Protein AF-P75223-F1 (afdb_monomer_lite)

Structure (mmCIF, N/CA/C/O backbone):
data_AF-P75223-F1
#
_entry.id   AF-P75223-F1
#
loop_
_atom_site.group_PDB
_atom_site.id
_atom_site.type_symbol
_atom_site.label_atom_id
_atom_site.label_alt_id
_atom_site.label_comp_id
_atom_site.label_asym_id
_atom_site.label_entity_id
_atom_site.label_seq_id
_atom_site.pdbx_PDB_ins_code
_atom_site.Cartn_x
_atom_site.Cartn_y
_atom_site.Cartn_z
_atom_site.occupancy
_atom_site.B_iso_or_equiv
_atom_site.auth_seq_id
_atom_site.auth_comp_id
_atom_site.auth_asym_id
_atom_site.auth_atom_id
_atom_site.pdbx_PDB_model_num
ATOM 1 N N . MET A 1 1 ? 6.898 -4.037 4.459 1.00 50.94 1 MET A N 1
ATOM 2 C CA . MET A 1 1 ? 6.585 -2.702 5.028 1.00 50.94 1 MET A CA 1
ATOM 3 C C . MET A 1 1 ? 7.672 -2.304 6.014 1.00 50.94 1 MET A C 1
ATOM 5 O O . MET A 1 1 ? 8.317 -3.197 6.552 1.00 50.94 1 MET A O 1
ATOM 9 N N . ALA A 1 2 ? 7.902 -1.003 6.227 1.00 51.66 2 ALA A N 1
ATOM 10 C CA . ALA A 1 2 ? 8.914 -0.516 7.167 1.00 51.66 2 ALA A CA 1
ATOM 11 C C . ALA A 1 2 ? 8.595 -1.001 8.593 1.00 51.66 2 ALA A C 1
ATOM 13 O O . ALA A 1 2 ? 7.586 -0.619 9.181 1.00 51.66 2 ALA A O 1
ATOM 14 N N . THR A 1 3 ? 9.431 -1.891 9.127 1.00 52.47 3 THR A N 1
ATOM 15 C CA . THR A 1 3 ? 9.186 -2.595 10.396 1.00 52.47 3 THR A CA 1
ATOM 16 C C . THR A 1 3 ? 9.520 -1.778 11.641 1.00 52.47 3 THR A C 1
ATOM 18 O O . THR A 1 3 ? 9.077 -2.147 12.722 1.00 52.47 3 THR A O 1
ATOM 21 N N . ASN A 1 4 ? 10.229 -0.655 11.507 1.00 65.81 4 ASN A N 1
ATOM 22 C CA . ASN A 1 4 ? 10.643 0.180 12.638 1.00 65.81 4 ASN A CA 1
ATOM 23 C C . ASN A 1 4 ? 10.104 1.605 12.500 1.00 65.81 4 ASN A C 1
ATOM 25 O O . ASN A 1 4 ? 10.883 2.551 12.389 1.00 65.81 4 ASN A O 1
ATOM 29 N N . LEU A 1 5 ? 8.778 1.747 12.480 1.00 82.44 5 LEU A N 1
ATOM 30 C CA . LEU A 1 5 ? 8.166 3.064 12.634 1.00 82.44 5 LEU A CA 1
ATOM 31 C C . LEU A 1 5 ? 8.314 3.517 14.088 1.00 82.44 5 LEU A C 1
ATOM 33 O O . LEU A 1 5 ? 8.041 2.739 15.006 1.00 82.44 5 LEU A O 1
ATOM 37 N N . LYS A 1 6 ? 8.757 4.759 14.296 1.00 90.44 6 LYS A N 1
ATOM 38 C CA . LYS A 1 6 ? 8.781 5.374 15.636 1.00 90.44 6 LYS A CA 1
ATOM 39 C C . LYS A 1 6 ? 7.406 5.890 16.035 1.00 90.44 6 LYS A C 1
ATOM 41 O O . LYS A 1 6 ? 7.054 5.850 17.213 1.00 90.44 6 LYS A O 1
ATOM 46 N N . SER A 1 7 ? 6.635 6.353 15.053 1.00 94.56 7 SER A N 1
ATOM 47 C CA . SER A 1 7 ? 5.243 6.731 15.256 1.00 94.56 7 SER A CA 1
ATOM 48 C C . SER A 1 7 ? 4.408 5.532 15.702 1.00 94.56 7 SER A C 1
ATOM 50 O O . SER A 1 7 ? 4.728 4.375 15.423 1.00 94.56 7 SER A O 1
ATOM 52 N N . THR A 1 8 ? 3.298 5.804 16.381 1.00 95.06 8 THR A N 1
ATOM 53 C CA . THR A 1 8 ? 2.388 4.766 16.876 1.00 95.06 8 THR A CA 1
ATOM 54 C C . THR A 1 8 ? 0.943 5.093 16.522 1.00 95.06 8 THR A C 1
ATOM 56 O O . THR A 1 8 ? 0.567 6.258 16.387 1.00 95.06 8 THR A O 1
ATOM 59 N N . ALA A 1 9 ? 0.132 4.049 16.358 1.00 94.88 9 ALA A N 1
ATOM 60 C CA . ALA A 1 9 ? -1.309 4.158 16.180 1.00 94.88 9 ALA A CA 1
ATOM 61 C C . ALA A 1 9 ? -2.015 3.263 17.198 1.00 94.88 9 ALA A C 1
ATOM 63 O O . ALA A 1 9 ? -1.617 2.113 17.409 1.00 94.88 9 ALA A O 1
ATOM 64 N N . LYS A 1 10 ? -3.072 3.788 17.814 1.00 94.50 10 LYS A N 1
ATOM 65 C CA . LYS A 1 10 ? -3.918 3.072 18.764 1.00 94.50 10 LYS A CA 1
ATOM 66 C C . LYS A 1 10 ? -5.347 3.060 18.247 1.00 94.50 10 LYS A C 1
ATOM 68 O O . LYS A 1 10 ? -5.919 4.113 17.986 1.00 94.50 10 LYS A O 1
ATOM 73 N N . LEU A 1 11 ? -5.929 1.871 18.135 1.00 95.25 11 LEU A N 1
ATOM 74 C CA . LEU A 1 11 ? -7.345 1.729 17.823 1.00 95.25 11 LEU A CA 1
ATOM 75 C C . LEU A 1 11 ? -8.167 2.224 19.022 1.00 95.25 11 LEU A C 1
ATOM 77 O O . LEU A 1 11 ? -8.038 1.686 20.125 1.00 95.25 11 LEU A O 1
ATOM 81 N N . VAL A 1 12 ? -8.976 3.264 18.819 1.00 95.50 12 VAL A N 1
ATOM 82 C CA . VAL A 1 12 ? -9.811 3.866 19.879 1.00 95.50 12 VAL A CA 1
ATOM 83 C C . VAL A 1 12 ? -11.248 3.354 19.860 1.00 95.50 12 VAL A C 1
ATOM 85 O O . VAL A 1 12 ? -11.922 3.374 20.887 1.00 95.50 12 VAL A O 1
ATOM 88 N N . LYS A 1 13 ? -11.708 2.851 18.712 1.00 92.56 13 LYS A N 1
ATOM 89 C CA . LYS A 1 13 ? -13.014 2.209 18.528 1.00 92.56 13 LYS A CA 1
ATOM 90 C C . LYS A 1 13 ? -12.906 1.087 17.490 1.00 92.56 13 LYS A C 1
ATOM 92 O O . LYS A 1 13 ? -12.093 1.221 16.579 1.00 92.56 13 LYS A O 1
ATOM 97 N N . PRO A 1 14 ? -13.707 0.010 17.587 1.00 93.81 14 PRO A N 1
ATOM 98 C CA . PRO A 1 14 ? -13.739 -1.032 16.564 1.00 93.81 14 PRO A CA 1
ATOM 99 C C . PRO A 1 14 ? -14.115 -0.456 15.198 1.00 93.81 14 PRO A C 1
ATOM 101 O O . PRO A 1 14 ? -15.036 0.362 15.111 1.00 93.81 14 PRO A O 1
ATOM 104 N N . ILE A 1 15 ? -13.422 -0.897 14.149 1.00 94.44 15 ILE A N 1
ATOM 105 C CA . ILE A 1 15 ? -13.715 -0.499 12.771 1.00 94.44 15 ILE A CA 1
ATOM 106 C C . ILE A 1 15 ? -15.078 -1.078 12.379 1.00 94.44 15 ILE A C 1
ATOM 108 O O . ILE A 1 15 ? -15.313 -2.276 12.539 1.00 94.44 15 ILE A O 1
ATOM 112 N N . GLN A 1 16 ? -15.982 -0.225 11.896 1.00 93.44 16 GLN A N 1
ATOM 113 C CA . GLN A 1 16 ? -17.304 -0.640 11.425 1.00 93.44 16 GLN A CA 1
ATOM 114 C C . GLN A 1 16 ? -17.229 -0.965 9.928 1.00 93.44 16 GLN A C 1
ATOM 116 O O . GLN A 1 16 ? -17.348 -0.091 9.076 1.00 93.44 16 GLN A O 1
ATOM 121 N N . TYR A 1 17 ? -16.964 -2.229 9.602 1.00 93.50 17 TYR A N 1
ATOM 122 C CA . TYR A 1 17 ? -16.840 -2.700 8.214 1.00 93.50 17 TYR A CA 1
ATOM 123 C C . TYR A 1 17 ? -18.185 -2.831 7.479 1.00 93.50 17 TYR A C 1
ATOM 125 O O . TYR A 1 17 ? -18.231 -2.971 6.258 1.00 93.50 17 TYR A O 1
ATOM 133 N N . ASP A 1 18 ? -19.295 -2.817 8.214 1.00 92.75 18 ASP A N 1
ATOM 134 C CA . ASP A 1 18 ? -20.651 -2.862 7.673 1.00 92.75 18 ASP A CA 1
ATOM 135 C C . ASP A 1 18 ? -21.156 -1.498 7.182 1.00 92.75 18 ASP A C 1
ATOM 137 O O . ASP A 1 18 ? -22.135 -1.456 6.428 1.00 92.75 18 ASP A O 1
ATOM 141 N N . GLU A 1 19 ? -20.477 -0.408 7.554 1.00 89.44 19 GLU A N 1
ATOM 142 C CA . GLU A 1 19 ? -20.752 0.934 7.045 1.00 89.44 19 GLU A CA 1
ATOM 143 C C . GLU A 1 19 ? -20.583 0.986 5.519 1.00 89.44 19 GLU A C 1
ATOM 145 O O . GLU A 1 19 ? -19.620 0.472 4.940 1.00 89.44 19 GLU A O 1
ATOM 150 N N . VAL A 1 20 ? -21.544 1.630 4.856 1.00 93.25 20 VAL A N 1
ATOM 151 C CA . VAL A 1 20 ? -21.470 1.908 3.422 1.00 93.25 20 VAL A CA 1
ATOM 152 C C . VAL A 1 20 ? -20.715 3.214 3.229 1.00 93.25 20 VAL A C 1
ATOM 154 O O . VAL A 1 20 ? -21.115 4.257 3.741 1.00 93.25 20 VAL A O 1
ATOM 157 N N . ILE A 1 21 ? -19.622 3.151 2.481 1.00 93.44 21 ILE A N 1
ATOM 158 C CA . ILE A 1 21 ? -18.811 4.311 2.141 1.00 93.44 21 ILE A CA 1
ATOM 159 C C . ILE A 1 21 ? -19.390 4.973 0.896 1.00 93.44 21 ILE A C 1
ATOM 161 O O . ILE A 1 21 ? -19.405 4.393 -0.192 1.00 93.44 21 ILE A O 1
ATOM 165 N N . GLU A 1 22 ? -19.835 6.212 1.065 1.00 91.88 22 GLU A N 1
ATOM 166 C CA . GLU A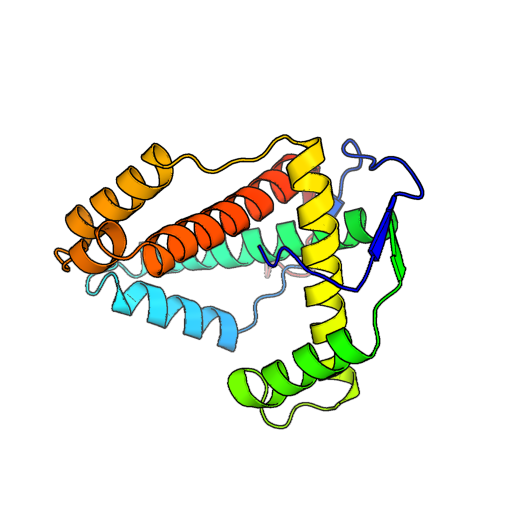 1 22 ? -20.327 7.053 -0.019 1.00 91.88 22 GLU A CA 1
ATOM 167 C C . GLU A 1 22 ? -19.161 7.622 -0.834 1.00 91.88 22 GLU A C 1
ATOM 169 O O . GLU A 1 22 ? -18.307 8.358 -0.335 1.00 91.88 22 GLU A O 1
ATOM 174 N N . VAL A 1 23 ? -19.124 7.274 -2.116 1.00 90.75 23 VAL A N 1
ATOM 175 C CA . VAL A 1 23 ? -18.165 7.785 -3.094 1.00 90.75 23 VAL A CA 1
ATOM 176 C C . VAL A 1 23 ? -18.859 8.876 -3.893 1.00 90.75 23 VAL A C 1
ATOM 178 O O . VAL A 1 23 ? -19.549 8.617 -4.880 1.00 90.75 23 VAL A O 1
ATOM 181 N N . GLU A 1 24 ? -18.688 10.114 -3.440 1.00 87.50 24 GLU A N 1
ATOM 182 C CA . GLU A 1 24 ? -19.329 11.287 -4.048 1.00 87.50 24 GLU A CA 1
ATOM 183 C C . GLU A 1 24 ? -18.588 11.797 -5.290 1.00 87.50 24 GLU A C 1
ATOM 185 O O . GLU A 1 24 ? -19.166 12.472 -6.143 1.00 87.50 24 GLU A O 1
ATOM 190 N N . ARG A 1 25 ? -17.276 11.536 -5.378 1.00 84.69 25 ARG A N 1
ATOM 191 C CA . ARG A 1 25 ? -16.403 12.055 -6.438 1.00 84.69 25 ARG A CA 1
ATOM 192 C C . ARG A 1 25 ? -15.286 11.079 -6.759 1.00 84.69 25 ARG A C 1
ATOM 194 O O . ARG A 1 25 ? -14.736 10.448 -5.861 1.00 84.69 25 ARG A O 1
ATOM 201 N N . ILE A 1 26 ? -14.912 11.039 -8.034 1.00 87.06 26 ILE A N 1
ATOM 202 C CA . ILE A 1 26 ? -13.710 10.354 -8.508 1.00 87.06 26 ILE A CA 1
ATOM 203 C C . ILE A 1 26 ? -12.668 11.409 -8.871 1.00 87.06 26 ILE A C 1
ATOM 205 O O . ILE A 1 26 ? -12.900 12.267 -9.722 1.00 87.06 26 ILE A O 1
ATOM 209 N N . PHE A 1 27 ? -11.516 11.351 -8.213 1.00 84.81 27 PHE A N 1
ATOM 210 C CA . PHE A 1 27 ? -10.356 12.175 -8.515 1.00 84.81 27 PHE A CA 1
ATOM 211 C C . PHE A 1 27 ? -9.433 11.436 -9.478 1.00 84.81 27 PHE A C 1
ATOM 213 O O . PHE A 1 27 ? -9.055 10.292 -9.242 1.00 84.81 27 PHE A O 1
ATOM 220 N N . ALA A 1 28 ? -9.057 12.096 -10.566 1.00 83.94 28 ALA A N 1
ATOM 221 C CA . ALA A 1 28 ? -8.186 11.526 -11.580 1.00 83.94 28 ALA A CA 1
ATOM 222 C C . ALA A 1 28 ? -7.161 12.594 -11.986 1.00 83.94 28 ALA A C 1
ATOM 224 O O . ALA A 1 28 ? -7.460 13.465 -12.800 1.00 83.94 28 ALA A O 1
ATOM 225 N N . ASP A 1 29 ? -5.978 12.577 -11.366 1.00 80.50 29 ASP A N 1
ATOM 226 C CA . ASP A 1 29 ? -4.899 13.509 -11.711 1.00 80.50 29 ASP A CA 1
ATOM 227 C C . ASP A 1 29 ? -4.308 13.135 -13.087 1.00 80.50 29 ASP A C 1
ATOM 229 O O . ASP A 1 29 ? -3.791 12.024 -13.244 1.00 80.50 29 ASP A O 1
ATOM 233 N N . PRO A 1 30 ? -4.345 14.033 -14.092 1.00 81.94 30 PRO A N 1
ATOM 234 C CA . PRO A 1 30 ? -3.762 13.767 -15.403 1.00 81.94 30 PRO A CA 1
ATOM 235 C C . PRO A 1 30 ? -2.283 13.361 -15.355 1.00 81.94 30 PRO A C 1
ATOM 237 O O . PRO A 1 30 ? -1.870 12.496 -16.129 1.00 81.94 30 PRO A O 1
ATOM 240 N N . ALA A 1 31 ? -1.488 13.944 -14.450 1.00 81.56 31 ALA A N 1
ATOM 241 C CA . ALA A 1 31 ? -0.067 13.620 -14.327 1.00 81.56 31 ALA A CA 1
ATOM 242 C C . ALA A 1 31 ? 0.134 12.185 -13.819 1.00 81.56 31 ALA A C 1
ATOM 244 O O . ALA A 1 31 ? 0.955 11.436 -14.353 1.00 81.56 31 ALA A O 1
ATOM 245 N N . PHE A 1 32 ? -0.673 11.779 -12.838 1.00 80.50 32 PHE A N 1
ATOM 246 C CA . PHE A 1 32 ? -0.698 10.418 -12.311 1.00 80.50 32 PHE A CA 1
ATOM 247 C C . PHE A 1 32 ? -1.124 9.391 -13.373 1.00 80.50 32 PHE A C 1
ATOM 249 O O . PHE A 1 32 ? -0.475 8.354 -13.538 1.00 80.50 32 PHE A O 1
ATOM 256 N N . ILE A 1 33 ? -2.174 9.692 -14.145 1.00 85.88 33 ILE A N 1
ATOM 257 C CA . ILE A 1 33 ? -2.655 8.822 -15.231 1.00 85.88 33 ILE A CA 1
ATOM 258 C C . ILE A 1 33 ? -1.575 8.648 -16.301 1.00 85.88 33 ILE A C 1
ATOM 260 O O . ILE A 1 33 ? -1.300 7.521 -16.714 1.00 85.88 33 ILE A O 1
ATOM 264 N N . GLU A 1 34 ? -0.931 9.736 -16.731 1.00 86.00 34 GLU A N 1
ATOM 265 C CA . GLU A 1 34 ? 0.122 9.670 -17.749 1.00 86.00 34 GLU A CA 1
ATOM 266 C C . GLU A 1 34 ? 1.354 8.904 -17.242 1.00 86.00 34 GLU A C 1
ATOM 268 O O . GLU A 1 34 ? 1.919 8.090 -17.975 1.00 86.00 34 GLU A O 1
ATOM 273 N N . GLN A 1 35 ? 1.728 9.059 -15.967 1.00 83.44 35 GLN A N 1
ATOM 274 C CA . GLN A 1 35 ? 2.808 8.271 -15.367 1.00 83.44 35 GLN A CA 1
ATOM 275 C C . GLN A 1 35 ? 2.497 6.764 -15.392 1.00 83.44 35 GLN A C 1
ATOM 277 O O . GLN A 1 35 ? 3.371 5.941 -15.691 1.00 83.44 35 GLN A O 1
ATOM 282 N N . HIS A 1 36 ? 1.257 6.375 -15.089 1.00 85.12 36 HIS A N 1
ATOM 283 C CA . HIS A 1 36 ? 0.836 4.978 -15.177 1.00 85.12 36 HIS A CA 1
ATOM 284 C C . HIS A 1 36 ? 0.766 4.473 -16.612 1.00 85.12 36 HIS A C 1
ATOM 286 O O . HIS A 1 36 ? 1.228 3.364 -16.884 1.00 85.12 36 HIS A O 1
ATOM 292 N N . ARG A 1 37 ? 0.288 5.302 -17.539 1.00 86.44 37 ARG A N 1
ATOM 293 C CA . ARG A 1 37 ? 0.276 4.994 -18.967 1.00 86.44 37 ARG A CA 1
ATOM 294 C C . ARG A 1 37 ? 1.679 4.686 -19.484 1.00 86.44 37 ARG A C 1
ATOM 296 O O . ARG A 1 37 ? 1.886 3.640 -20.095 1.00 86.44 37 ARG A O 1
ATOM 303 N N . GLN A 1 38 ? 2.655 5.536 -19.174 1.00 86.94 38 GLN A N 1
ATOM 304 C CA . GLN A 1 38 ? 4.052 5.323 -19.561 1.00 86.94 38 GLN A CA 1
ATOM 305 C C . GLN A 1 38 ? 4.630 4.040 -18.960 1.00 86.94 38 GLN A C 1
ATOM 307 O O . GLN A 1 38 ? 5.332 3.301 -19.647 1.00 86.94 38 GLN A O 1
ATOM 312 N N . ARG A 1 39 ? 4.296 3.731 -17.701 1.00 82.56 39 ARG A N 1
ATOM 313 C CA . ARG A 1 39 ? 4.728 2.492 -17.040 1.00 82.56 39 ARG A CA 1
ATOM 314 C C . ARG A 1 39 ? 4.164 1.244 -17.720 1.00 82.56 39 ARG A C 1
ATOM 316 O O . ARG A 1 39 ? 4.903 0.286 -17.928 1.00 82.56 39 ARG A O 1
ATOM 323 N N . ILE A 1 40 ? 2.880 1.252 -18.075 1.00 83.44 40 ILE A N 1
ATOM 324 C CA . ILE A 1 40 ? 2.238 0.131 -18.774 1.00 83.44 4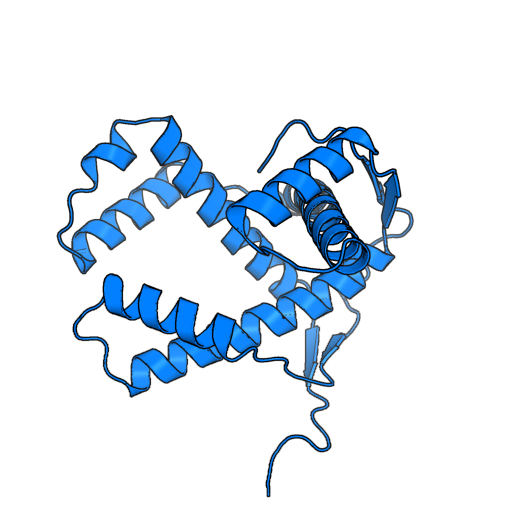0 ILE A CA 1
ATOM 325 C C . ILE A 1 40 ? 2.878 -0.055 -20.152 1.00 83.44 40 ILE A C 1
ATOM 327 O O . ILE A 1 40 ? 3.267 -1.170 -20.487 1.00 83.44 40 ILE A O 1
ATOM 331 N N . LEU A 1 41 ? 3.066 1.026 -20.915 1.00 84.62 41 LEU A N 1
ATOM 332 C CA . LEU A 1 41 ? 3.688 0.975 -22.244 1.00 84.62 41 LEU A CA 1
ATOM 333 C C . LEU A 1 41 ? 5.161 0.538 -22.205 1.00 84.62 41 LEU A C 1
ATOM 335 O O . LEU A 1 41 ? 5.621 -0.144 -23.120 1.00 84.62 41 LEU A O 1
ATOM 339 N N . ALA A 1 42 ? 5.902 0.886 -21.148 1.00 81.12 42 ALA A N 1
ATOM 340 C CA . ALA A 1 42 ? 7.281 0.433 -20.966 1.00 81.12 42 ALA A CA 1
ATOM 341 C C . ALA A 1 42 ? 7.370 -1.093 -20.791 1.00 81.12 42 ALA A C 1
ATOM 343 O O . ALA A 1 42 ? 8.285 -1.722 -21.327 1.00 81.12 42 ALA A O 1
ATOM 344 N N . SER A 1 43 ? 6.407 -1.683 -20.079 1.00 76.50 43 SER A N 1
ATOM 345 C CA . SER A 1 43 ? 6.330 -3.131 -19.849 1.00 76.50 43 SER A CA 1
ATOM 346 C C . SER A 1 43 ? 5.656 -3.887 -21.001 1.00 76.50 43 SER A C 1
ATOM 348 O O . SER A 1 43 ? 6.005 -5.034 -21.270 1.00 76.50 43 SER A O 1
ATOM 350 N N . PHE A 1 44 ? 4.714 -3.248 -21.700 1.00 78.31 44 PHE A N 1
ATOM 351 C CA . PHE A 1 44 ? 3.888 -3.838 -22.755 1.00 78.31 44 PHE A CA 1
ATOM 352 C C . PHE A 1 44 ? 3.849 -2.921 -23.983 1.00 78.31 44 PHE A C 1
ATOM 354 O O . PHE A 1 44 ? 2.894 -2.172 -24.191 1.00 78.31 44 PHE A O 1
ATOM 361 N N . LYS A 1 45 ? 4.889 -3.003 -24.821 1.00 72.62 45 LYS A N 1
ATOM 362 C CA . LYS A 1 45 ? 5.054 -2.133 -26.002 1.00 72.62 45 LYS A CA 1
ATOM 363 C C . LYS A 1 45 ? 3.881 -2.192 -26.990 1.00 72.62 45 LYS A C 1
ATOM 365 O O . LYS A 1 45 ? 3.592 -1.190 -27.631 1.00 72.62 45 LYS A O 1
ATOM 370 N N . ASP A 1 46 ? 3.196 -3.334 -27.061 1.00 76.31 46 ASP A N 1
ATOM 371 C CA . ASP A 1 46 ? 2.086 -3.590 -27.990 1.00 76.31 46 ASP A CA 1
ATOM 372 C C . ASP A 1 46 ? 0.706 -3.579 -27.301 1.00 76.31 46 ASP A C 1
ATOM 374 O O . ASP A 1 46 ? -0.256 -4.176 -27.797 1.00 76.31 46 ASP A O 1
ATOM 378 N N . ALA A 1 47 ? 0.586 -2.945 -26.127 1.00 74.62 47 ALA A N 1
ATOM 379 C CA . ALA A 1 47 ? -0.701 -2.820 -25.450 1.00 74.62 47 ALA A CA 1
ATOM 380 C C . ALA A 1 47 ? -1.715 -2.096 -26.355 1.00 74.62 47 ALA A C 1
ATOM 382 O O . ALA A 1 47 ? -1.485 -0.979 -26.813 1.00 74.62 47 ALA A O 1
ATOM 383 N N . LYS A 1 48 ? -2.866 -2.730 -26.606 1.00 82.25 48 LYS A N 1
ATOM 384 C CA . LYS A 1 48 ? -3.970 -2.092 -27.336 1.00 82.25 48 LYS A CA 1
ATOM 385 C C . LYS A 1 48 ? -4.498 -0.907 -26.529 1.00 82.25 48 LYS A C 1
ATOM 387 O O . LYS A 1 48 ? -4.729 -1.049 -25.331 1.00 82.25 48 LYS A O 1
ATOM 392 N N . GLU A 1 49 ? -4.803 0.200 -27.201 1.00 82.50 49 GLU A N 1
ATOM 393 C CA . GLU A 1 49 ? -5.319 1.419 -26.557 1.00 82.50 49 GLU A CA 1
ATOM 394 C C . GLU A 1 49 ? -6.560 1.156 -25.684 1.00 82.50 49 GLU A C 1
ATOM 396 O O . GLU A 1 49 ? -6.678 1.688 -24.586 1.00 82.50 49 GLU A O 1
ATOM 401 N N . SER A 1 50 ? -7.463 0.267 -26.114 1.00 83.69 50 SER A N 1
ATOM 402 C CA . SER A 1 50 ? -8.644 -0.103 -25.321 1.00 83.69 50 SER A CA 1
ATOM 403 C C . SER A 1 50 ? -8.303 -0.864 -24.036 1.00 83.69 50 SER A C 1
ATOM 405 O O . SER A 1 50 ? -8.956 -0.657 -23.015 1.00 83.69 50 SER A O 1
ATOM 407 N N . ALA A 1 51 ? -7.279 -1.721 -24.065 1.00 82.19 51 ALA A N 1
ATOM 408 C CA . ALA A 1 51 ? -6.802 -2.424 -22.878 1.00 82.19 51 ALA A CA 1
ATOM 409 C C . ALA A 1 51 ? -6.110 -1.450 -21.919 1.00 82.19 51 ALA A C 1
ATOM 411 O O . ALA A 1 51 ? -6.352 -1.503 -20.719 1.00 82.19 51 ALA A O 1
ATOM 412 N N . LEU A 1 52 ? -5.319 -0.518 -22.458 1.00 85.00 52 LEU A N 1
ATOM 413 C CA . LEU A 1 52 ? -4.681 0.544 -21.688 1.00 85.00 52 LEU A CA 1
ATOM 414 C C . LEU A 1 52 ? -5.720 1.439 -20.998 1.00 85.00 52 LEU A C 1
ATOM 416 O O . LEU A 1 52 ? -5.616 1.674 -19.799 1.00 85.00 52 LEU A O 1
ATOM 420 N N . TYR A 1 53 ? -6.743 1.895 -21.723 1.00 85.25 53 TYR A N 1
ATOM 421 C CA . TYR A 1 53 ? -7.820 2.709 -21.156 1.00 85.25 53 TYR A CA 1
ATOM 422 C C . TYR A 1 53 ? -8.567 1.977 -20.034 1.00 85.25 53 TYR A C 1
ATOM 424 O O . TYR A 1 53 ? -8.813 2.550 -18.971 1.00 85.25 53 TYR A O 1
ATOM 432 N N . HIS A 1 54 ? -8.897 0.700 -20.249 1.00 85.50 54 HIS A N 1
ATOM 433 C CA . HIS A 1 54 ? -9.521 -0.138 -19.230 1.00 85.50 54 HIS A CA 1
ATOM 434 C C . HIS A 1 54 ? -8.630 -0.255 -17.984 1.00 85.50 54 HIS A C 1
ATOM 436 O O . HIS A 1 54 ? -9.095 0.014 -16.880 1.00 85.50 54 HIS A O 1
ATOM 442 N N . GLU A 1 55 ? -7.343 -0.569 -18.152 1.00 86.25 55 GLU A N 1
ATOM 443 C CA . GLU A 1 55 ? -6.383 -0.689 -17.048 1.00 86.25 55 GLU A CA 1
ATOM 444 C C . GLU A 1 55 ? -6.256 0.622 -16.254 1.00 86.25 55 GLU A C 1
ATOM 446 O O . GLU A 1 55 ? -6.341 0.625 -15.027 1.00 86.25 55 GLU A O 1
ATOM 451 N N . LEU A 1 56 ? -6.125 1.757 -16.949 1.00 88.75 56 LEU A N 1
ATOM 452 C CA . LEU A 1 56 ? -6.055 3.081 -16.326 1.00 88.75 56 LEU A CA 1
ATOM 453 C C . LEU A 1 56 ? -7.339 3.414 -15.558 1.00 88.75 56 LEU A C 1
ATOM 455 O O . LEU A 1 56 ? -7.268 3.939 -14.449 1.00 88.75 56 LEU A O 1
ATOM 459 N N . THR A 1 57 ? -8.503 3.061 -16.107 1.00 87.81 57 THR A N 1
ATOM 460 C CA . THR A 1 57 ? -9.797 3.246 -15.434 1.00 87.81 57 THR A CA 1
ATOM 461 C C . THR A 1 57 ? -9.859 2.438 -14.138 1.00 87.81 57 THR A C 1
ATOM 463 O O . THR A 1 57 ? -10.234 2.978 -13.098 1.00 87.81 57 THR A O 1
ATOM 466 N N . HIS A 1 58 ? -9.429 1.171 -14.162 1.00 89.25 58 HIS A N 1
ATOM 467 C CA . HIS A 1 58 ? -9.354 0.337 -12.956 1.00 89.25 58 HIS A CA 1
ATOM 468 C C . HIS A 1 58 ? -8.401 0.906 -11.913 1.00 89.25 58 HIS A C 1
ATOM 470 O O . HIS A 1 58 ? -8.725 0.895 -10.728 1.00 89.25 58 HIS A O 1
ATOM 476 N N . ILE A 1 59 ? -7.250 1.435 -12.334 1.00 89.06 59 ILE A N 1
ATOM 477 C CA . ILE A 1 59 ? -6.294 2.073 -11.424 1.00 89.06 59 ILE A CA 1
ATOM 478 C C . ILE A 1 59 ? -6.924 3.293 -10.745 1.00 89.06 59 ILE A C 1
ATOM 480 O O . ILE A 1 59 ? -6.855 3.397 -9.522 1.00 89.06 59 ILE A O 1
ATOM 484 N N . VAL A 1 60 ? -7.579 4.173 -11.508 1.00 90.00 60 VAL A N 1
ATOM 485 C CA . VAL A 1 60 ? -8.238 5.373 -10.969 1.00 90.00 60 VAL A CA 1
ATOM 486 C C . VAL A 1 60 ? -9.355 4.996 -9.995 1.00 90.00 60 VAL A C 1
ATOM 488 O O . VAL A 1 60 ? -9.410 5.533 -8.890 1.00 90.00 60 VAL A O 1
ATOM 491 N N . ILE A 1 61 ? -10.225 4.049 -10.358 1.00 91.31 61 ILE A N 1
ATOM 492 C CA . ILE A 1 61 ? -11.307 3.597 -9.472 1.00 91.31 61 ILE A CA 1
ATOM 493 C C . ILE A 1 61 ? -10.723 2.994 -8.189 1.00 91.31 61 ILE A C 1
ATOM 495 O O . ILE A 1 61 ? -11.129 3.384 -7.096 1.00 91.31 61 ILE A O 1
ATOM 499 N N . LYS A 1 62 ? -9.742 2.090 -8.307 1.00 92.38 62 LYS A N 1
ATOM 500 C CA . LYS A 1 62 ? -9.083 1.438 -7.166 1.00 92.38 62 LYS A CA 1
ATOM 501 C C . LYS A 1 62 ? -8.469 2.458 -6.208 1.00 92.38 62 LYS A C 1
ATOM 503 O O . LYS A 1 62 ? -8.667 2.342 -5.003 1.00 92.38 62 LYS A O 1
ATOM 508 N N . ASP A 1 63 ? -7.759 3.454 -6.728 1.00 91.12 63 ASP A N 1
ATOM 509 C CA . ASP A 1 63 ? -7.119 4.491 -5.915 1.00 91.12 63 ASP A CA 1
ATOM 510 C C . ASP A 1 63 ? -8.139 5.340 -5.136 1.00 91.12 63 ASP A C 1
ATOM 512 O O . ASP A 1 63 ? -7.964 5.601 -3.942 1.00 91.12 63 ASP A O 1
ATOM 516 N N . ASN A 1 64 ? -9.261 5.690 -5.772 1.00 92.44 64 ASN A N 1
ATOM 517 C CA . ASN A 1 64 ? -10.341 6.437 -5.125 1.00 92.44 64 ASN A CA 1
ATOM 518 C C . ASN A 1 64 ? -11.060 5.612 -4.055 1.00 92.44 64 ASN A C 1
ATOM 520 O O . ASN A 1 64 ? -11.228 6.086 -2.933 1.00 92.44 64 ASN A O 1
ATOM 524 N N . LEU A 1 65 ? -11.437 4.367 -4.369 1.00 94.62 65 LEU A N 1
ATOM 525 C CA . LEU A 1 65 ? -12.072 3.461 -3.407 1.00 94.62 65 LEU A CA 1
ATOM 526 C C . LEU A 1 65 ? -11.180 3.228 -2.190 1.00 94.62 65 LEU A C 1
ATOM 528 O O . LEU A 1 65 ? -11.635 3.334 -1.050 1.00 94.62 65 LEU A O 1
ATOM 532 N N . PHE A 1 66 ? -9.895 2.968 -2.434 1.00 95.00 66 PHE A N 1
ATOM 533 C CA . PHE A 1 66 ? -8.916 2.812 -1.373 1.00 95.00 66 PHE A CA 1
ATOM 534 C C . PHE A 1 66 ? -8.806 4.079 -0.527 1.00 95.00 66 PHE A C 1
ATOM 536 O O . PHE A 1 66 ? -8.841 3.996 0.695 1.00 95.00 66 PHE A O 1
ATOM 543 N N . SER A 1 67 ? -8.719 5.253 -1.154 1.00 93.19 67 SER A N 1
ATOM 544 C CA . SER A 1 67 ? -8.627 6.529 -0.440 1.00 93.19 67 SER A CA 1
ATOM 545 C C . SER A 1 67 ? -9.850 6.786 0.444 1.00 93.19 67 SER A C 1
ATOM 547 O O . SER A 1 67 ? -9.695 7.181 1.600 1.00 93.19 67 SER A O 1
ATOM 549 N N . CYS A 1 68 ? -11.060 6.516 -0.053 1.00 94.31 68 CYS A N 1
ATOM 550 C CA . CYS A 1 68 ? -12.295 6.631 0.724 1.00 94.31 68 CYS A CA 1
ATOM 551 C C . CYS A 1 68 ? -12.313 5.662 1.919 1.00 94.31 68 CYS A C 1
ATOM 553 O O . CYS A 1 68 ? -12.539 6.099 3.049 1.00 94.31 68 CYS A O 1
ATOM 555 N N . ALA A 1 69 ? -11.999 4.380 1.699 1.00 95.25 69 ALA A N 1
ATOM 556 C CA . ALA A 1 69 ? -11.897 3.384 2.770 1.00 95.25 69 ALA A CA 1
ATOM 557 C C . ALA A 1 69 ? -10.833 3.746 3.804 1.00 95.25 69 ALA A C 1
ATOM 559 O O . ALA A 1 69 ? -11.079 3.707 5.007 1.00 95.25 69 ALA A O 1
ATOM 560 N N . MET A 1 70 ? -9.661 4.171 3.346 1.00 95.00 70 MET A N 1
ATOM 561 C CA . MET A 1 70 ? -8.565 4.546 4.220 1.00 95.00 70 MET A CA 1
ATOM 562 C C . MET A 1 70 ? -8.920 5.763 5.077 1.00 95.00 70 MET A C 1
ATOM 564 O O . MET A 1 70 ? -8.635 5.767 6.272 1.00 95.00 70 MET A O 1
ATOM 568 N N . ASN A 1 71 ? -9.581 6.773 4.507 1.00 93.62 71 ASN A N 1
ATOM 569 C CA . ASN A 1 71 ? -10.050 7.935 5.262 1.00 93.62 71 ASN A CA 1
ATOM 570 C C . ASN A 1 71 ? -11.063 7.538 6.344 1.00 93.62 71 ASN A C 1
ATOM 572 O O . ASN A 1 71 ? -10.969 8.038 7.467 1.00 93.62 71 ASN A O 1
ATOM 576 N N . ALA A 1 72 ? -11.981 6.616 6.034 1.00 93.31 72 ALA A N 1
ATOM 577 C CA . ALA A 1 72 ? -12.913 6.076 7.018 1.00 93.31 72 ALA A CA 1
ATOM 578 C C . ALA A 1 72 ? -12.160 5.350 8.145 1.00 93.31 72 ALA A C 1
ATOM 580 O O . ALA A 1 72 ? -12.335 5.687 9.315 1.00 93.31 72 ALA A O 1
ATOM 581 N N . ILE A 1 73 ? -11.253 4.428 7.799 1.00 95.31 73 ILE A N 1
ATOM 582 C CA . ILE A 1 73 ? -10.471 3.636 8.760 1.00 95.31 73 ILE A CA 1
ATOM 583 C C . ILE A 1 73 ? -9.614 4.520 9.665 1.00 95.31 73 ILE A C 1
ATOM 585 O O . ILE A 1 73 ? -9.599 4.315 10.875 1.00 95.31 73 ILE A O 1
ATOM 589 N N . VAL A 1 74 ? -8.907 5.509 9.113 1.00 94.62 74 VAL A N 1
ATOM 590 C CA . VAL A 1 74 ? -8.038 6.415 9.885 1.00 94.62 74 VAL A CA 1
ATOM 591 C C . VAL A 1 74 ? -8.818 7.112 11.006 1.00 94.62 74 VAL A C 1
ATOM 593 O O . VAL A 1 74 ? -8.260 7.328 12.078 1.00 94.62 74 VAL A O 1
ATOM 596 N N . GLY A 1 75 ? -10.117 7.375 10.822 1.00 93.69 75 GLY A N 1
ATOM 597 C CA . GLY A 1 75 ? -10.998 7.937 11.855 1.00 93.69 75 GLY A CA 1
ATOM 598 C C . GLY A 1 75 ? -11.254 7.032 13.073 1.00 93.69 75 GLY A C 1
ATOM 599 O O . GLY A 1 75 ? -11.864 7.478 14.046 1.00 93.69 75 GLY A O 1
ATOM 600 N N . TYR A 1 76 ? -10.811 5.773 13.046 1.00 95.81 76 TYR A N 1
ATOM 601 C CA . TYR A 1 76 ? -10.888 4.819 14.162 1.00 95.81 76 TYR A CA 1
ATOM 602 C C . TYR A 1 76 ? -9.598 4.740 14.989 1.00 95.81 76 TYR A C 1
ATOM 604 O O . TYR A 1 76 ? -9.562 4.044 16.009 1.00 95.81 76 TYR A O 1
ATOM 612 N N . PHE A 1 77 ? -8.557 5.473 14.590 1.00 96.62 77 PHE A N 1
ATOM 613 C CA . PHE A 1 77 ? -7.251 5.455 15.234 1.00 96.62 77 PHE A CA 1
ATOM 614 C C . PHE A 1 77 ? -6.892 6.814 15.832 1.00 96.62 77 PHE A C 1
ATOM 616 O O . PHE A 1 77 ? -7.142 7.870 15.256 1.00 96.62 77 PHE A O 1
ATOM 623 N N . GLU A 1 78 ? -6.225 6.764 16.977 1.00 97.00 78 GLU A N 1
ATOM 624 C CA . GLU A 1 78 ? -5.449 7.870 17.520 1.00 97.00 78 GLU A CA 1
ATOM 625 C C . GLU A 1 78 ? -3.979 7.665 17.141 1.00 97.00 78 GLU A C 1
ATOM 627 O O . GLU A 1 78 ? -3.440 6.562 17.279 1.00 97.00 78 GLU A O 1
ATOM 632 N N . PHE A 1 79 ? -3.333 8.720 16.647 1.00 96.56 79 PHE A N 1
ATOM 633 C CA . PHE A 1 79 ? -1.957 8.669 16.163 1.00 96.56 79 PHE A CA 1
ATOM 634 C C . PHE A 1 79 ? -1.051 9.530 17.028 1.00 96.56 79 PHE A C 1
ATOM 636 O O . PHE A 1 79 ? -1.364 10.686 17.298 1.00 96.56 79 PHE A O 1
ATOM 643 N N . ASN A 1 80 ? 0.111 8.987 17.371 1.00 96.06 80 ASN A N 1
ATOM 644 C CA . ASN A 1 80 ? 1.227 9.758 17.894 1.00 96.06 80 ASN A CA 1
ATOM 645 C C . ASN A 1 80 ? 2.355 9.707 16.860 1.00 96.06 80 ASN A C 1
ATOM 647 O O . ASN A 1 80 ? 2.993 8.664 16.691 1.00 96.06 80 ASN A O 1
ATOM 651 N N . ILE A 1 81 ? 2.527 10.805 16.123 1.00 95.44 81 ILE A N 1
ATOM 652 C CA . ILE A 1 81 ? 3.488 10.912 15.023 1.00 95.44 81 ILE A CA 1
ATOM 653 C C . ILE A 1 81 ? 4.816 11.437 15.568 1.00 95.44 81 ILE A C 1
ATOM 655 O O . ILE A 1 81 ? 4.864 12.512 16.158 1.00 95.44 81 ILE A O 1
ATOM 659 N N . ASP A 1 82 ? 5.891 10.680 15.360 1.00 95.81 82 ASP A N 1
ATOM 660 C CA . ASP A 1 82 ? 7.245 11.086 15.736 1.00 95.81 82 ASP A CA 1
ATOM 661 C C . ASP A 1 82 ? 7.745 12.195 14.798 1.00 95.81 82 ASP A C 1
ATOM 663 O O . ASP A 1 82 ? 7.785 12.031 13.577 1.00 95.81 82 ASP A O 1
ATOM 667 N N . GLU A 1 83 ? 8.147 13.334 15.364 1.00 94.31 83 GLU A N 1
ATOM 668 C CA . GLU A 1 83 ? 8.562 14.509 14.587 1.00 94.31 83 GLU A CA 1
ATOM 669 C C . GLU A 1 83 ? 9.821 14.253 13.746 1.00 94.31 83 GLU A C 1
ATOM 671 O O . GLU A 1 83 ? 9.949 14.774 12.635 1.00 94.31 83 GLU A O 1
ATOM 676 N N . ALA A 1 84 ? 10.758 13.438 14.245 1.00 94.31 84 ALA A N 1
ATOM 677 C CA . ALA A 1 84 ? 11.980 13.119 13.514 1.00 94.31 84 ALA A CA 1
ATOM 678 C C . ALA A 1 84 ? 11.683 12.204 12.317 1.00 94.31 84 ALA A C 1
ATOM 680 O O . ALA A 1 84 ? 12.237 12.397 11.235 1.00 94.31 84 ALA A O 1
ATOM 681 N N . GLU A 1 85 ? 10.790 11.231 12.489 1.00 93.38 85 GLU A N 1
ATOM 682 C CA . GLU A 1 85 ? 10.277 10.400 11.402 1.00 93.38 85 GLU A CA 1
ATOM 683 C C . GLU A 1 85 ? 9.527 11.233 10.359 1.00 93.38 85 GLU A C 1
ATOM 685 O O . GLU A 1 85 ? 9.829 11.123 9.169 1.00 93.38 85 GLU A O 1
ATOM 690 N N . LEU A 1 86 ? 8.624 12.117 10.794 1.00 94.44 86 LEU A N 1
ATOM 691 C CA . LEU A 1 86 ? 7.904 13.032 9.909 1.00 94.44 86 LEU A CA 1
ATOM 692 C C . LEU A 1 86 ? 8.871 13.872 9.070 1.00 94.44 86 LEU A C 1
ATOM 694 O O . LEU A 1 86 ? 8.751 13.913 7.844 1.00 94.44 86 LEU A O 1
ATOM 698 N N . LYS A 1 87 ? 9.880 14.469 9.710 1.00 94.00 87 LYS A N 1
ATOM 699 C CA . LYS A 1 87 ? 10.907 15.259 9.027 1.00 94.00 87 LYS A CA 1
ATOM 700 C C . LYS A 1 87 ? 11.681 14.437 7.992 1.00 94.00 87 LYS A C 1
ATOM 702 O O . LYS A 1 87 ? 11.853 14.899 6.867 1.00 94.00 87 LYS A O 1
ATOM 707 N N . ASN A 1 88 ? 12.091 13.213 8.330 1.00 93.19 88 ASN A N 1
ATOM 708 C CA . ASN A 1 88 ? 12.811 12.335 7.401 1.00 93.19 88 ASN A CA 1
ATOM 709 C C . ASN A 1 88 ? 11.971 11.998 6.157 1.00 93.19 88 ASN A C 1
ATOM 711 O O . ASN A 1 88 ? 12.486 12.005 5.037 1.00 93.19 88 ASN A O 1
ATOM 715 N N . VAL A 1 89 ? 10.674 11.725 6.340 1.00 93.19 89 VAL A N 1
ATOM 716 C CA . VAL A 1 89 ? 9.754 11.465 5.222 1.00 93.19 89 VAL A CA 1
ATOM 717 C C . VAL A 1 89 ? 9.572 12.724 4.373 1.00 93.19 89 VAL A C 1
ATOM 719 O O . VAL A 1 89 ? 9.653 12.644 3.148 1.00 93.19 89 VAL A O 1
ATOM 722 N N . MET A 1 90 ? 9.388 13.894 4.994 1.00 93.50 90 MET A N 1
ATOM 723 C CA . MET A 1 90 ? 9.270 15.171 4.280 1.00 93.50 90 MET A CA 1
ATOM 724 C C . MET A 1 90 ? 10.517 15.488 3.444 1.00 93.50 90 MET A C 1
ATOM 726 O O . MET A 1 90 ? 10.390 15.893 2.289 1.00 93.50 90 MET A O 1
ATOM 730 N N . GLU A 1 91 ? 11.717 15.290 3.993 1.00 91.69 91 GLU A N 1
ATOM 731 C CA . GLU A 1 91 ? 12.977 15.497 3.269 1.00 91.69 91 GLU A CA 1
ATOM 732 C C . GLU A 1 91 ? 13.107 14.551 2.067 1.00 91.69 91 GLU A C 1
ATOM 734 O O . GLU A 1 91 ? 13.493 14.987 0.981 1.00 91.69 91 GLU A O 1
ATOM 739 N N . GLY A 1 92 ? 12.724 13.278 2.226 1.00 89.75 92 GLY A N 1
ATOM 740 C CA . GLY A 1 92 ? 12.668 12.318 1.121 1.00 89.75 92 GLY A CA 1
ATOM 741 C C . GLY A 1 92 ? 11.686 12.737 0.025 1.00 89.75 92 GLY A C 1
ATOM 742 O O . GLY A 1 92 ? 12.040 12.749 -1.151 1.00 89.75 92 GLY A O 1
ATOM 743 N N . LEU A 1 93 ? 10.480 13.168 0.402 1.00 90.12 93 LEU A N 1
ATOM 744 C CA . LEU A 1 93 ? 9.466 13.639 -0.545 1.00 90.12 93 LEU A CA 1
ATOM 745 C C . LEU A 1 93 ? 9.925 14.868 -1.336 1.00 90.12 93 LEU A C 1
ATOM 747 O O . LEU A 1 93 ? 9.777 14.885 -2.557 1.00 90.12 93 LEU A O 1
ATOM 751 N N . LYS A 1 94 ? 10.504 15.876 -0.668 1.00 91.00 94 LYS A N 1
ATOM 752 C CA . LYS A 1 94 ? 11.007 17.092 -1.336 1.00 91.00 94 LYS A CA 1
ATOM 753 C C . LYS A 1 94 ? 12.132 16.787 -2.319 1.00 91.00 94 LYS A C 1
ATOM 755 O O . LYS A 1 94 ? 12.233 17.450 -3.348 1.00 91.00 94 LYS A O 1
ATOM 760 N N . ARG A 1 95 ? 12.982 15.811 -1.995 1.00 87.88 95 ARG A N 1
ATOM 761 C CA . ARG A 1 95 ? 14.115 15.421 -2.838 1.00 87.88 95 ARG A CA 1
ATOM 762 C C . ARG A 1 95 ? 13.666 14.606 -4.053 1.00 87.88 95 ARG A C 1
ATOM 764 O O . ARG A 1 95 ? 14.071 14.916 -5.173 1.00 87.88 95 ARG A O 1
ATOM 771 N N . ASP A 1 96 ? 12.820 13.603 -3.826 1.00 82.94 96 ASP A N 1
ATOM 772 C CA . ASP A 1 96 ? 12.631 12.508 -4.781 1.00 82.94 96 ASP A CA 1
ATOM 773 C C . ASP A 1 96 ? 11.278 12.552 -5.520 1.00 82.94 96 ASP A C 1
ATOM 775 O O . ASP A 1 96 ? 11.152 11.933 -6.574 1.00 82.94 96 ASP A O 1
ATOM 779 N N . VAL A 1 97 ? 10.260 13.257 -4.998 1.00 78.75 97 VAL A N 1
ATOM 780 C CA . VAL A 1 97 ? 8.868 13.118 -5.483 1.00 78.75 97 VAL A CA 1
ATOM 781 C C . VAL A 1 97 ? 8.192 14.452 -5.819 1.00 78.75 97 VAL A C 1
ATOM 783 O O . VAL A 1 97 ? 7.616 14.584 -6.894 1.00 78.75 97 VAL A O 1
ATOM 786 N N . ILE A 1 98 ? 8.250 15.443 -4.925 1.00 81.88 98 ILE A N 1
ATOM 787 C CA . ILE A 1 98 ? 7.496 16.708 -5.029 1.00 81.88 98 ILE A CA 1
ATOM 788 C C . ILE A 1 98 ? 8.413 17.926 -4.868 1.00 81.88 98 ILE A C 1
ATOM 790 O O . ILE A 1 98 ? 8.368 18.661 -3.879 1.00 81.88 98 ILE A O 1
ATOM 794 N N . GLN A 1 99 ? 9.272 18.140 -5.863 1.00 80.00 99 GLN A N 1
ATOM 795 C CA . GLN A 1 99 ? 10.200 19.270 -5.875 1.00 80.00 99 GLN A CA 1
ATOM 796 C C . GLN A 1 99 ? 9.439 20.602 -5.972 1.00 80.00 99 GLN A C 1
ATOM 798 O O . GLN A 1 99 ? 8.624 20.799 -6.869 1.00 80.00 99 GLN A O 1
ATOM 803 N N . GLY A 1 100 ? 9.710 21.524 -5.044 1.00 82.19 100 GLY A N 1
ATOM 804 C CA . GLY A 1 100 ? 9.119 22.869 -5.037 1.00 82.19 100 GLY A CA 1
ATOM 805 C C . GLY A 1 100 ? 7.698 22.973 -4.469 1.00 82.19 100 GLY A C 1
ATOM 806 O O . GLY A 1 100 ? 7.129 24.061 -4.496 1.00 82.19 100 GLY A O 1
ATOM 807 N N . ALA A 1 101 ? 7.125 21.887 -3.941 1.00 84.88 101 ALA A N 1
ATOM 808 C CA . ALA A 1 101 ? 5.842 21.944 -3.243 1.00 84.88 101 ALA A CA 1
ATOM 809 C C . ALA A 1 101 ? 5.946 22.717 -1.914 1.00 84.88 101 ALA A C 1
ATOM 811 O O . ALA A 1 101 ? 6.974 22.678 -1.236 1.00 84.88 101 ALA A O 1
ATOM 812 N N . GLU A 1 102 ? 4.857 23.384 -1.523 1.00 89.06 102 GLU A N 1
ATOM 813 C CA . GLU A 1 102 ? 4.770 24.100 -0.248 1.00 89.06 102 GLU A CA 1
ATOM 814 C C . GLU A 1 102 ? 4.909 23.157 0.953 1.00 89.06 102 GLU A C 1
ATOM 816 O O . GLU A 1 102 ? 4.323 22.071 0.977 1.00 89.06 102 GLU A O 1
ATOM 821 N N . ASP A 1 103 ? 5.611 23.608 1.993 1.00 88.75 103 ASP A N 1
ATOM 822 C CA . ASP A 1 103 ? 5.919 22.816 3.190 1.00 88.75 103 ASP A CA 1
ATOM 823 C C . ASP A 1 103 ? 4.683 22.192 3.852 1.00 88.75 103 ASP A C 1
ATOM 825 O O . ASP A 1 103 ? 4.722 21.017 4.216 1.00 88.75 103 ASP A O 1
ATOM 829 N N . ASN A 1 104 ? 3.565 22.922 3.921 1.00 91.94 104 ASN A N 1
ATOM 830 C CA . ASN A 1 104 ? 2.305 22.410 4.471 1.00 91.94 104 ASN A CA 1
ATOM 831 C C . ASN A 1 104 ? 1.742 21.237 3.650 1.00 91.94 104 ASN A C 1
ATOM 833 O O . ASN A 1 104 ? 1.222 20.271 4.210 1.00 91.94 104 ASN A O 1
ATOM 837 N N . THR A 1 105 ? 1.872 21.293 2.321 1.00 89.94 105 THR A N 1
ATOM 838 C CA . THR A 1 105 ? 1.436 20.214 1.423 1.00 89.94 105 THR A CA 1
ATOM 839 C C . THR A 1 105 ? 2.331 18.989 1.589 1.00 89.94 105 THR A C 1
ATOM 841 O O . THR A 1 105 ? 1.831 17.871 1.722 1.00 89.94 105 THR A O 1
ATOM 844 N N . VAL A 1 106 ? 3.652 19.193 1.653 1.00 92.25 106 VAL A N 1
ATOM 845 C CA . VAL A 1 106 ? 4.615 18.107 1.895 1.00 92.25 106 VAL A CA 1
ATOM 846 C C . VAL A 1 106 ? 4.346 17.432 3.238 1.00 92.25 106 VAL A C 1
ATOM 848 O O . VAL A 1 106 ? 4.315 16.203 3.304 1.00 92.25 106 VAL A O 1
ATOM 851 N N . GLN A 1 107 ? 4.117 18.213 4.296 1.00 93.62 107 GLN A N 1
ATOM 852 C CA . GLN A 1 107 ? 3.820 17.685 5.624 1.00 93.62 107 GLN A CA 1
ATOM 853 C C . GLN A 1 107 ? 2.538 16.847 5.617 1.00 93.62 107 GLN A C 1
ATOM 855 O O . GLN A 1 107 ? 2.547 15.718 6.104 1.00 93.62 107 GLN A O 1
ATOM 860 N N . ALA A 1 108 ? 1.456 17.345 5.012 1.00 92.62 108 ALA A N 1
ATOM 861 C CA . ALA A 1 108 ? 0.195 16.611 4.927 1.00 92.62 108 ALA A CA 1
ATOM 862 C C . ALA A 1 108 ? 0.344 15.268 4.185 1.00 92.62 108 ALA A C 1
ATOM 864 O O . ALA A 1 108 ? -0.261 14.269 4.580 1.00 92.62 108 ALA A O 1
ATOM 865 N N . ILE A 1 109 ? 1.161 15.218 3.127 1.00 91.44 109 ILE A N 1
ATOM 866 C CA . ILE A 1 109 ? 1.467 13.974 2.404 1.00 91.44 109 ILE A CA 1
ATOM 867 C C . ILE A 1 109 ? 2.317 13.040 3.275 1.00 91.44 109 ILE A C 1
ATOM 869 O O . ILE A 1 109 ? 2.002 11.854 3.385 1.00 91.44 109 ILE A O 1
ATOM 873 N N . ALA A 1 110 ? 3.356 13.560 3.930 1.00 93.62 110 ALA A N 1
ATOM 874 C CA . ALA A 1 110 ? 4.225 12.779 4.808 1.00 93.62 110 ALA A CA 1
ATOM 875 C C . ALA A 1 110 ? 3.444 12.139 5.967 1.00 93.62 110 ALA A C 1
ATOM 877 O O . ALA A 1 110 ? 3.579 10.940 6.221 1.00 93.62 110 ALA A O 1
ATOM 878 N N . GLU A 1 111 ? 2.554 12.897 6.613 1.00 94.62 111 GLU A N 1
ATOM 879 C CA . GLU A 1 111 ? 1.667 12.374 7.652 1.00 94.62 111 GLU A CA 1
ATOM 880 C C . GLU A 1 111 ? 0.743 11.274 7.124 1.00 94.62 111 GLU A C 1
ATOM 882 O O . GLU A 1 111 ? 0.561 10.256 7.792 1.00 94.62 111 GLU A O 1
ATOM 887 N N . LYS A 1 112 ? 0.167 11.443 5.925 1.00 93.81 112 LYS A N 1
ATOM 888 C CA . LYS A 1 112 ? -0.673 10.410 5.299 1.00 93.81 112 LYS A CA 1
ATOM 889 C C . LYS A 1 112 ? 0.109 9.123 5.044 1.00 93.81 112 LYS A C 1
ATOM 891 O O . LYS A 1 112 ? -0.422 8.045 5.303 1.00 93.81 112 LYS A O 1
A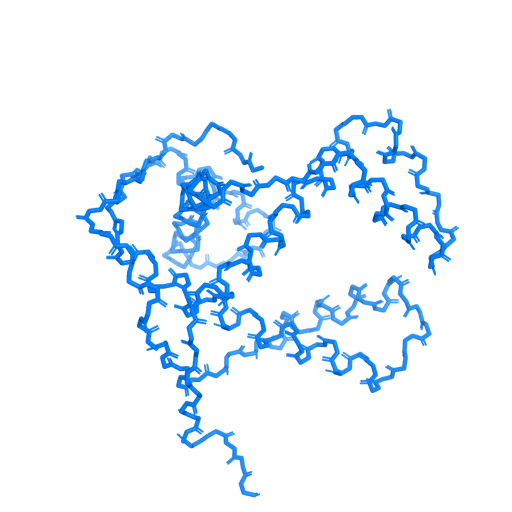TOM 896 N N . ILE A 1 113 ? 1.361 9.219 4.593 1.00 92.69 113 ILE A N 1
ATOM 897 C CA . ILE A 1 113 ? 2.240 8.058 4.381 1.00 92.69 113 ILE A CA 1
ATOM 898 C C . ILE A 1 113 ? 2.485 7.318 5.701 1.00 92.69 113 ILE A C 1
ATOM 900 O O . ILE A 1 113 ? 2.314 6.099 5.758 1.00 92.69 113 ILE A O 1
ATOM 904 N N . ILE A 1 114 ? 2.825 8.044 6.771 1.00 95.00 114 ILE A N 1
ATOM 905 C CA . ILE A 1 114 ? 3.075 7.448 8.091 1.00 95.00 114 ILE A CA 1
ATOM 906 C C . ILE A 1 114 ? 1.795 6.805 8.644 1.00 95.00 114 ILE A C 1
ATOM 908 O O . ILE A 1 114 ? 1.810 5.636 9.029 1.00 95.00 114 ILE A O 1
ATOM 912 N N . LYS A 1 115 ? 0.664 7.523 8.624 1.00 95.69 115 LYS A N 1
ATOM 913 C CA . LYS A 1 115 ? -0.639 7.007 9.081 1.00 95.69 115 LYS A CA 1
ATOM 914 C C . LYS A 1 115 ? -1.049 5.755 8.308 1.00 95.69 115 LYS A C 1
ATOM 916 O O . LYS A 1 115 ? -1.443 4.769 8.929 1.00 95.69 115 LYS A O 1
ATOM 921 N N . LYS A 1 116 ? -0.893 5.757 6.976 1.00 95.19 116 LYS A N 1
ATOM 922 C CA . LYS A 1 116 ? -1.137 4.581 6.127 1.00 95.19 116 LYS A CA 1
ATOM 923 C C . LYS A 1 116 ? -0.295 3.395 6.581 1.00 95.19 116 LYS A C 1
ATOM 925 O O . LYS A 1 116 ? -0.846 2.322 6.801 1.00 95.19 116 LYS A O 1
ATOM 930 N N . ALA A 1 117 ? 1.011 3.584 6.760 1.00 94.38 117 ALA A N 1
ATOM 931 C CA . ALA A 1 117 ? 1.909 2.507 7.163 1.00 94.38 117 ALA A CA 1
ATOM 932 C C . ALA A 1 117 ? 1.554 1.931 8.549 1.00 94.38 117 ALA A C 1
ATOM 934 O O . ALA A 1 117 ? 1.557 0.714 8.732 1.00 94.38 117 ALA A O 1
ATOM 935 N N . LEU A 1 118 ? 1.187 2.784 9.511 1.00 95.44 118 LEU A N 1
ATOM 936 C CA . LEU A 1 118 ? 0.769 2.353 10.850 1.00 95.44 118 LEU A CA 1
ATOM 937 C C . LEU A 1 118 ? -0.529 1.545 10.831 1.00 95.44 118 LEU A C 1
ATOM 939 O O . LEU A 1 118 ? -0.601 0.477 11.440 1.00 95.44 118 LEU A O 1
ATOM 943 N N . VAL A 1 119 ? -1.542 2.037 10.119 1.00 95.81 119 VAL A N 1
ATOM 944 C CA . VAL A 1 119 ? -2.821 1.335 9.970 1.00 95.81 119 VAL A CA 1
ATOM 945 C C . VAL A 1 119 ? -2.619 0.021 9.224 1.00 95.81 119 VAL A C 1
ATOM 947 O O . VAL A 1 119 ? -3.119 -1.005 9.665 1.00 95.81 119 VAL A O 1
ATOM 950 N N . PHE A 1 120 ? -1.824 0.002 8.155 1.00 95.75 120 PHE A N 1
ATOM 951 C CA . PHE A 1 120 ? -1.511 -1.231 7.436 1.00 95.75 120 PHE A CA 1
ATOM 952 C C . PHE A 1 120 ? -0.830 -2.263 8.337 1.00 95.75 120 PHE A C 1
ATOM 954 O O . PHE A 1 120 ? -1.237 -3.419 8.337 1.00 95.75 120 PHE A O 1
ATOM 961 N N . ASN A 1 121 ? 0.138 -1.855 9.162 1.00 93.56 121 ASN A N 1
ATOM 962 C CA . ASN A 1 121 ? 0.772 -2.751 10.133 1.00 93.56 121 ASN A CA 1
ATOM 963 C C . ASN A 1 121 ? -0.232 -3.333 11.149 1.00 93.56 121 ASN A C 1
ATOM 965 O O . ASN A 1 121 ? -0.036 -4.452 11.629 1.00 93.56 121 ASN A O 1
ATOM 969 N N . HIS A 1 122 ? -1.282 -2.585 11.504 1.00 94.75 122 HIS A N 1
ATOM 970 C CA . HIS A 1 122 ? -2.366 -3.065 12.363 1.00 94.75 122 HIS A CA 1
ATOM 971 C C . HIS A 1 122 ? -3.271 -4.056 11.620 1.00 94.75 122 HIS A C 1
ATOM 973 O O . HIS A 1 122 ? -3.390 -5.210 12.033 1.00 94.75 122 HIS A O 1
ATOM 979 N N . LEU A 1 123 ? -3.839 -3.630 10.491 1.00 95.50 123 LEU A N 1
ATOM 980 C CA . LEU A 1 123 ? -4.789 -4.406 9.693 1.00 95.50 123 LEU A CA 1
ATOM 981 C C . LEU A 1 123 ? -4.169 -5.688 9.140 1.00 95.50 123 LEU A C 1
ATOM 983 O O . LEU A 1 123 ? -4.810 -6.730 9.132 1.00 95.50 123 LEU A O 1
ATOM 987 N N . GLN A 1 124 ? -2.894 -5.657 8.747 1.00 95.12 124 GLN A N 1
ATOM 988 C CA . GLN A 1 124 ? -2.186 -6.849 8.288 1.00 95.12 124 GLN A CA 1
ATOM 989 C C . GLN A 1 124 ? -2.186 -7.945 9.365 1.00 95.12 124 GLN A C 1
ATOM 991 O O . GLN A 1 124 ? -2.354 -9.122 9.046 1.00 95.12 124 GLN A O 1
ATOM 996 N N . LYS A 1 125 ? -2.011 -7.574 10.642 1.00 94.06 125 LYS A N 1
ATOM 997 C CA . LYS A 1 125 ? -2.051 -8.523 11.766 1.00 94.06 125 LYS A CA 1
ATOM 998 C C . LYS A 1 125 ? -3.471 -8.996 12.047 1.00 94.06 125 LYS A C 1
ATOM 1000 O O . LYS A 1 125 ? -3.668 -10.185 12.276 1.00 94.06 125 LYS A O 1
ATOM 1005 N N . GLU A 1 126 ? -4.432 -8.078 12.029 1.00 94.19 126 GLU A N 1
ATOM 1006 C CA . GLU A 1 126 ? -5.849 -8.371 12.256 1.00 94.19 126 GLU A CA 1
ATOM 1007 C C . GLU A 1 126 ? -6.392 -9.361 11.217 1.00 94.19 126 GLU A C 1
ATOM 1009 O O . GLU A 1 126 ? -6.925 -10.414 11.567 1.00 94.19 126 GLU A O 1
ATOM 1014 N N . TRP A 1 127 ? -6.163 -9.067 9.940 1.00 95.25 127 TRP A N 1
ATOM 1015 C CA . TRP A 1 127 ? -6.618 -9.864 8.801 1.00 95.25 127 TRP A CA 1
ATOM 1016 C C . TRP A 1 127 ? -5.686 -11.031 8.465 1.00 95.25 127 TRP A C 1
ATOM 1018 O O . TRP A 1 127 ? -5.982 -11.820 7.571 1.00 95.25 127 TRP A O 1
ATOM 1028 N N . LYS A 1 128 ? -4.559 -11.159 9.180 1.00 94.50 128 LYS A N 1
ATOM 1029 C CA . LYS A 1 128 ? -3.542 -12.206 8.985 1.00 94.50 128 LYS A CA 1
ATOM 1030 C C . LYS A 1 128 ? -3.058 -12.278 7.532 1.00 94.50 128 LYS A C 1
ATOM 1032 O O . LYS A 1 128 ? -2.927 -13.353 6.950 1.00 94.50 128 LYS A O 1
ATOM 1037 N N . VAL A 1 129 ? -2.809 -11.112 6.940 1.00 94.19 129 VAL A N 1
ATOM 1038 C CA . VAL A 1 129 ? -2.386 -10.998 5.544 1.00 94.19 129 VAL A CA 1
ATOM 1039 C C . VAL A 1 129 ? -0.888 -11.265 5.430 1.00 94.19 129 VAL A C 1
ATOM 1041 O O . VAL A 1 129 ? -0.050 -10.577 6.020 1.00 94.19 129 VAL A O 1
ATOM 1044 N N . GLU A 1 130 ? -0.546 -12.247 4.605 1.00 93.31 130 GLU A N 1
ATOM 1045 C CA . GLU A 1 130 ? 0.829 -12.627 4.301 1.00 93.31 130 GLU A CA 1
ATOM 1046 C C . GLU A 1 130 ? 1.026 -12.878 2.804 1.00 93.31 130 GLU A C 1
ATOM 1048 O O . GLU A 1 130 ? 0.085 -13.179 2.068 1.00 93.31 130 GLU A O 1
ATOM 1053 N N . ILE A 1 131 ? 2.267 -12.743 2.342 1.00 93.88 131 ILE A N 1
ATOM 1054 C CA . ILE A 1 131 ? 2.675 -13.102 0.983 1.00 93.88 131 ILE A CA 1
ATOM 1055 C C . ILE A 1 131 ? 3.736 -14.183 1.114 1.00 93.88 131 ILE A C 1
ATOM 1057 O O . ILE A 1 131 ? 4.821 -13.922 1.638 1.00 93.88 131 ILE A O 1
ATOM 1061 N N . THR A 1 132 ? 3.419 -15.390 0.655 1.00 95.06 132 THR A N 1
ATOM 1062 C CA . THR A 1 132 ? 4.326 -16.540 0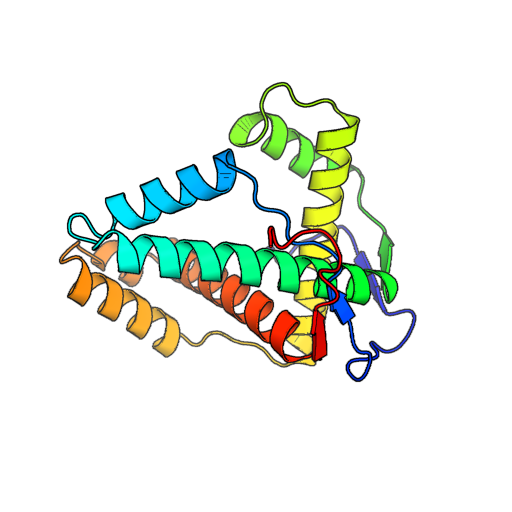.709 1.00 95.06 132 THR A CA 1
ATOM 1063 C C . THR A 1 132 ? 5.379 -16.466 -0.394 1.00 95.06 132 THR A C 1
ATOM 1065 O O . THR A 1 132 ? 5.199 -15.791 -1.408 1.00 95.06 132 THR A O 1
ATOM 1068 N N . ASP A 1 133 ? 6.485 -17.191 -0.223 1.00 93.88 133 ASP A N 1
ATOM 1069 C CA . ASP A 1 133 ? 7.553 -17.276 -1.231 1.00 93.88 133 ASP A CA 1
ATOM 1070 C C . ASP A 1 133 ? 7.044 -17.805 -2.572 1.00 93.88 133 ASP A C 1
ATOM 1072 O O . ASP A 1 133 ? 7.518 -17.386 -3.624 1.00 93.88 133 ASP A O 1
ATOM 1076 N N . GLU A 1 134 ? 6.078 -18.722 -2.533 1.00 95.56 134 GLU A N 1
ATOM 1077 C CA . GLU A 1 134 ? 5.449 -19.286 -3.723 1.00 95.56 134 GLU A CA 1
ATOM 1078 C C . GLU A 1 134 ? 4.701 -18.214 -4.519 1.00 95.56 134 GLU A C 1
ATOM 1080 O O . GLU A 1 134 ? 4.883 -18.117 -5.730 1.00 95.56 134 GLU A O 1
ATOM 1085 N N . VAL A 1 135 ? 3.944 -17.340 -3.846 1.00 93.81 135 VAL A N 1
ATOM 1086 C CA . VAL A 1 135 ? 3.256 -16.218 -4.503 1.00 93.81 135 VAL A CA 1
ATOM 1087 C C . VAL A 1 135 ? 4.265 -15.275 -5.161 1.00 93.81 135 VAL A C 1
ATOM 1089 O O . VAL A 1 135 ? 4.083 -14.904 -6.320 1.00 93.81 135 VAL A O 1
ATOM 1092 N N . VAL A 1 136 ? 5.355 -14.929 -4.465 1.00 94.56 136 VAL A N 1
ATOM 1093 C CA . VAL A 1 136 ? 6.413 -14.067 -5.024 1.00 94.56 136 VAL A CA 1
ATOM 1094 C C . VAL A 1 136 ? 7.038 -14.710 -6.265 1.00 94.56 136 VAL A C 1
ATOM 1096 O O . VAL A 1 136 ? 7.143 -14.063 -7.307 1.00 94.56 136 VAL A O 1
ATOM 1099 N N . LYS A 1 137 ? 7.408 -15.994 -6.184 1.00 93.94 137 LYS A N 1
ATOM 1100 C CA . LYS A 1 137 ? 7.988 -16.742 -7.309 1.00 93.94 137 LYS A CA 1
ATOM 1101 C C . LYS A 1 137 ? 7.033 -16.808 -8.497 1.00 93.94 137 LYS A C 1
ATOM 1103 O O . LYS A 1 137 ? 7.467 -16.534 -9.608 1.00 93.94 137 LYS A O 1
ATOM 1108 N N . ASN A 1 138 ? 5.750 -17.084 -8.268 1.00 93.56 138 ASN A N 1
ATOM 1109 C CA . ASN A 1 138 ? 4.746 -17.159 -9.331 1.00 93.56 138 ASN A CA 1
ATOM 1110 C C . ASN A 1 138 ? 4.592 -15.825 -10.072 1.00 93.56 138 ASN A C 1
ATOM 1112 O O . ASN A 1 138 ? 4.523 -15.812 -11.299 1.00 93.56 138 ASN A O 1
ATOM 1116 N N . VAL A 1 139 ? 4.594 -14.697 -9.355 1.00 91.62 139 VAL A N 1
ATOM 1117 C CA . VAL A 1 139 ? 4.537 -13.366 -9.982 1.00 91.62 139 VAL A CA 1
ATOM 1118 C C . VAL A 1 139 ? 5.799 -13.080 -10.798 1.00 91.62 139 VAL A C 1
ATOM 1120 O O . VAL A 1 139 ? 5.700 -12.599 -11.927 1.00 91.62 139 VAL A O 1
ATOM 1123 N N . ILE A 1 140 ? 6.980 -13.402 -10.262 1.00 90.62 140 ILE A N 1
ATOM 1124 C CA . ILE A 1 140 ? 8.255 -13.234 -10.974 1.00 90.62 140 ILE A CA 1
ATOM 1125 C C . ILE A 1 140 ? 8.285 -14.103 -12.243 1.00 90.62 140 ILE A C 1
ATOM 1127 O O . ILE A 1 140 ? 8.653 -13.621 -13.314 1.00 90.62 140 ILE A O 1
ATOM 1131 N N . SER A 1 141 ? 7.854 -15.362 -12.155 1.00 89.50 141 SER A N 1
ATOM 1132 C CA . SER A 1 141 ? 7.740 -16.263 -13.305 1.00 89.50 141 SER A CA 1
ATOM 1133 C C . SER A 1 141 ? 6.766 -15.728 -14.353 1.00 89.50 141 SER A C 1
ATOM 1135 O O . SER A 1 141 ? 7.105 -15.686 -15.532 1.00 89.50 141 SER A O 1
ATOM 1137 N N . LEU A 1 142 ? 5.600 -15.226 -13.939 1.00 87.50 142 LEU A N 1
ATOM 1138 C CA . LEU A 1 142 ? 4.627 -14.634 -14.857 1.00 87.50 142 LEU A CA 1
ATOM 1139 C C . LEU A 1 142 ? 5.180 -13.376 -15.552 1.00 87.50 142 LEU A C 1
ATOM 1141 O O . LEU A 1 142 ? 4.906 -13.140 -16.729 1.00 87.50 142 LEU A O 1
ATOM 1145 N N . TYR A 1 143 ? 5.971 -12.565 -14.843 1.00 86.50 143 TYR A N 1
ATOM 1146 C CA . TYR A 1 143 ? 6.663 -11.419 -15.434 1.00 86.50 143 TYR A CA 1
ATOM 1147 C C . TYR A 1 143 ? 7.668 -11.860 -16.503 1.00 86.50 143 TYR A C 1
ATOM 1149 O O . TYR A 1 143 ? 7.694 -11.281 -17.593 1.00 86.50 143 TYR A O 1
ATOM 1157 N N . TYR A 1 144 ? 8.452 -12.907 -16.226 1.00 86.50 144 TYR A N 1
ATOM 1158 C CA . TYR A 1 144 ? 9.371 -13.499 -17.198 1.00 86.50 144 TYR A CA 1
ATOM 1159 C C . TYR A 1 144 ? 8.631 -13.987 -18.449 1.00 86.50 144 TYR A C 1
ATOM 1161 O O . TYR A 1 144 ? 8.999 -13.613 -19.559 1.00 86.50 144 TYR A O 1
ATOM 1169 N N . GLU A 1 145 ? 7.551 -14.752 -18.277 1.00 86.06 145 GLU A N 1
ATOM 1170 C CA . GLU A 1 145 ? 6.749 -15.290 -19.385 1.00 86.06 145 GLU A CA 1
ATOM 1171 C C . GLU A 1 145 ? 6.165 -14.190 -20.279 1.00 86.06 145 GLU A C 1
ATOM 1173 O O . GLU A 1 145 ? 6.127 -14.334 -21.500 1.00 86.06 145 GLU A O 1
ATOM 1178 N N . LYS A 1 146 ? 5.723 -13.077 -19.682 1.00 82.12 146 LYS A N 1
ATOM 1179 C CA . LYS A 1 146 ? 5.085 -11.978 -20.419 1.00 82.12 146 LYS A CA 1
ATOM 1180 C C . LYS A 1 146 ? 6.070 -11.020 -21.082 1.00 82.12 146 LYS A C 1
ATOM 1182 O O . LYS A 1 146 ? 5.753 -10.470 -22.131 1.00 82.12 146 LYS A O 1
ATOM 1187 N N . THR A 1 147 ? 7.225 -10.776 -20.466 1.00 81.12 147 THR A N 1
ATOM 1188 C CA . THR A 1 147 ? 8.169 -9.737 -20.923 1.00 81.12 147 THR A CA 1
ATOM 1189 C C . THR A 1 147 ? 9.422 -10.300 -21.587 1.00 81.12 147 THR A C 1
ATOM 1191 O O . THR A 1 147 ? 10.131 -9.562 -22.272 1.00 81.12 147 THR A O 1
ATOM 1194 N N . ASN A 1 148 ? 9.717 -11.589 -21.379 1.00 79.19 148 ASN A N 1
ATOM 1195 C CA . ASN A 1 148 ? 10.968 -12.252 -21.753 1.00 79.19 148 ASN A CA 1
ATOM 1196 C C . ASN A 1 148 ? 12.234 -11.560 -21.194 1.00 79.19 148 ASN A C 1
ATOM 1198 O O . ASN A 1 148 ? 13.340 -11.752 -21.702 1.00 79.19 148 ASN A O 1
ATOM 1202 N N . GLN A 1 149 ? 12.092 -10.727 -20.157 1.00 81.31 149 GLN A N 1
ATOM 1203 C CA . GLN A 1 149 ? 13.212 -10.064 -19.488 1.00 81.31 149 GLN A CA 1
ATOM 1204 C C . GLN A 1 149 ? 13.774 -10.951 -18.384 1.00 81.31 149 GLN A C 1
ATOM 1206 O O . GLN A 1 149 ? 13.017 -11.574 -17.653 1.00 81.31 149 GLN A O 1
ATOM 1211 N N . SER A 1 150 ? 15.100 -10.981 -18.225 1.00 83.69 150 SER A N 1
ATOM 1212 C CA . SER A 1 150 ? 15.751 -11.780 -17.180 1.00 83.69 150 SER A CA 1
ATOM 1213 C C . SER A 1 150 ? 15.212 -11.443 -15.789 1.00 83.69 150 SER A C 1
ATOM 1215 O O . SER A 1 150 ? 15.275 -10.299 -15.354 1.00 83.69 150 SER A O 1
ATOM 1217 N N . VAL A 1 151 ? 14.758 -12.468 -15.068 1.00 84.38 151 VAL A N 1
ATOM 1218 C CA . VAL A 1 151 ? 14.285 -12.348 -13.680 1.00 84.38 151 VAL A CA 1
ATOM 1219 C C . VAL A 1 151 ? 15.269 -12.892 -12.650 1.00 84.38 151 VAL A C 1
ATOM 1221 O O . VAL A 1 151 ? 14.996 -12.875 -11.451 1.00 84.38 151 VAL A O 1
ATOM 1224 N N . ARG A 1 152 ? 16.431 -13.380 -13.103 1.00 84.06 152 ARG A N 1
ATOM 1225 C CA . ARG A 1 152 ? 17.414 -14.058 -12.249 1.00 84.06 152 ARG A CA 1
ATOM 1226 C C . ARG A 1 152 ? 17.864 -13.187 -11.079 1.00 84.06 152 ARG A C 1
ATOM 1228 O O . ARG A 1 152 ? 18.007 -13.681 -9.969 1.00 84.06 152 ARG A O 1
ATOM 1235 N N . GLU A 1 153 ? 18.017 -11.887 -11.313 1.00 85.50 153 GLU A N 1
ATOM 1236 C CA . GLU A 1 153 ? 18.390 -10.946 -10.260 1.00 85.50 153 GLU A CA 1
ATOM 1237 C C . GLU A 1 153 ? 17.367 -10.877 -9.122 1.00 85.50 153 GLU A C 1
ATOM 1239 O O . GLU A 1 153 ? 17.762 -10.655 -7.990 1.00 85.50 153 GLU A O 1
ATOM 1244 N N . TYR A 1 154 ? 16.077 -11.099 -9.385 1.00 84.88 154 TYR A N 1
ATOM 1245 C CA . TYR A 1 154 ? 15.049 -11.084 -8.346 1.00 84.88 154 TYR A CA 1
ATOM 1246 C C . TYR A 1 154 ? 15.022 -12.381 -7.539 1.00 84.88 154 TYR A C 1
ATOM 1248 O O . TYR A 1 154 ? 14.622 -12.354 -6.383 1.00 84.88 154 TYR A O 1
ATOM 1256 N N . LEU A 1 155 ? 15.420 -13.505 -8.140 1.00 85.94 155 LEU A N 1
ATOM 1257 C CA . LEU A 1 155 ? 15.436 -14.815 -7.483 1.00 85.94 155 LEU A CA 1
ATOM 1258 C C . LEU A 1 155 ? 16.718 -15.046 -6.673 1.00 85.94 155 LEU A C 1
ATOM 1260 O O . LEU A 1 155 ? 16.659 -15.667 -5.613 1.00 85.94 155 LEU A O 1
ATOM 1264 N N . ASP A 1 156 ? 17.851 -14.534 -7.159 1.00 88.38 156 ASP A N 1
ATOM 1265 C CA . ASP A 1 156 ? 19.166 -14.743 -6.546 1.00 88.38 156 ASP A CA 1
ATOM 1266 C C . ASP A 1 156 ? 19.508 -13.654 -5.501 1.00 88.38 156 ASP A C 1
ATOM 1268 O O . ASP A 1 156 ? 20.315 -13.892 -4.600 1.00 88.38 156 ASP A O 1
ATOM 1272 N N . ASP A 1 157 ? 18.893 -12.465 -5.579 1.00 89.56 157 ASP A N 1
ATOM 1273 C CA . ASP A 1 157 ? 19.087 -11.366 -4.623 1.00 89.56 157 ASP A CA 1
ATOM 1274 C C . ASP A 1 157 ? 17.933 -11.297 -3.612 1.00 89.56 157 ASP A C 1
ATOM 1276 O O . ASP A 1 157 ? 16.810 -10.887 -3.924 1.00 89.56 157 ASP A O 1
ATOM 1280 N N . LYS A 1 158 ? 18.234 -11.637 -2.353 1.00 90.94 158 LYS A N 1
ATOM 1281 C CA . LYS A 1 158 ? 17.268 -11.602 -1.246 1.00 90.94 158 LYS A CA 1
ATOM 1282 C C . LYS A 1 158 ? 16.620 -10.225 -1.070 1.00 90.94 158 LYS A C 1
ATOM 1284 O O . LYS A 1 158 ? 15.437 -10.154 -0.750 1.00 90.94 158 LYS A O 1
ATOM 1289 N N . GLN A 1 159 ? 17.363 -9.134 -1.253 1.00 90.56 159 GLN A N 1
ATOM 1290 C CA . GLN A 1 159 ? 16.821 -7.789 -1.073 1.00 90.56 159 GLN A CA 1
ATOM 1291 C C . GLN A 1 159 ? 15.806 -7.459 -2.170 1.00 90.56 159 GLN A C 1
ATOM 1293 O O . GLN A 1 159 ? 14.745 -6.908 -1.872 1.00 90.56 159 GLN A O 1
ATOM 1298 N N . LYS A 1 160 ? 16.092 -7.833 -3.422 1.00 89.88 160 LYS A N 1
ATOM 1299 C CA . LYS A 1 160 ? 15.144 -7.661 -4.533 1.00 89.88 160 LYS A CA 1
ATOM 1300 C C . LYS A 1 160 ? 13.915 -8.550 -4.361 1.00 89.88 160 LYS A C 1
ATOM 1302 O O . LYS A 1 160 ? 12.803 -8.059 -4.542 1.00 89.88 160 LYS A O 1
ATOM 1307 N N . PHE A 1 161 ? 14.095 -9.803 -3.943 1.00 92.62 161 PHE A N 1
ATOM 1308 C CA . PHE A 1 161 ? 12.993 -10.728 -3.664 1.00 92.62 161 PHE A CA 1
ATOM 1309 C C . PHE A 1 161 ? 12.038 -10.182 -2.589 1.00 92.62 161 PHE A C 1
ATOM 1311 O O . PHE A 1 161 ? 10.825 -10.120 -2.791 1.00 92.62 161 PHE A O 1
ATOM 1318 N N . GLU A 1 162 ? 12.581 -9.702 -1.465 1.00 93.19 162 GLU A N 1
ATOM 1319 C CA . GLU A 1 162 ? 11.785 -9.088 -0.393 1.00 93.19 162 GLU A CA 1
ATOM 1320 C C . GLU A 1 162 ? 11.183 -7.731 -0.795 1.00 93.19 162 GLU A C 1
ATOM 1322 O O . GLU A 1 162 ? 10.118 -7.345 -0.300 1.00 93.19 162 GLU A O 1
ATOM 1327 N N . GLY A 1 163 ? 11.817 -7.025 -1.735 1.00 91.19 163 GLY A N 1
ATOM 1328 C CA . GLY A 1 163 ? 11.244 -5.854 -2.395 1.00 91.19 163 GLY A CA 1
ATOM 1329 C C . GLY A 1 163 ? 9.965 -6.200 -3.160 1.00 91.19 163 GLY A C 1
ATOM 1330 O O . GLY A 1 163 ? 8.936 -5.555 -2.950 1.00 91.19 163 GLY A O 1
ATOM 1331 N N . VAL A 1 164 ? 9.993 -7.267 -3.969 1.00 91.50 164 VAL A N 1
ATOM 1332 C CA . VAL A 1 164 ? 8.800 -7.780 -4.671 1.00 91.50 164 VAL A CA 1
ATOM 1333 C C . VAL A 1 164 ? 7.732 -8.209 -3.666 1.00 91.50 164 VAL A C 1
ATOM 1335 O O . VAL A 1 164 ? 6.576 -7.811 -3.802 1.00 91.50 164 VAL A O 1
ATOM 1338 N N . ARG A 1 165 ? 8.104 -8.947 -2.611 1.00 94.44 165 ARG A N 1
ATOM 1339 C CA . ARG A 1 165 ? 7.157 -9.332 -1.551 1.00 94.44 165 ARG A CA 1
ATOM 1340 C C . ARG A 1 165 ? 6.491 -8.117 -0.914 1.00 94.44 165 ARG A C 1
ATOM 1342 O O . ARG A 1 165 ? 5.284 -8.128 -0.700 1.00 94.44 165 ARG A O 1
ATOM 1349 N N . THR A 1 166 ? 7.263 -7.076 -0.611 1.00 92.75 166 THR A N 1
ATOM 1350 C CA . THR A 1 166 ? 6.739 -5.852 0.004 1.00 92.75 166 THR A CA 1
ATOM 1351 C C . THR A 1 166 ? 5.753 -5.140 -0.917 1.00 92.75 166 THR A C 1
ATOM 1353 O O . THR A 1 166 ? 4.699 -4.730 -0.439 1.00 92.75 166 THR A O 1
ATOM 1356 N N . ALA A 1 167 ? 6.051 -5.045 -2.215 1.00 91.38 167 ALA A N 1
ATOM 1357 C CA . ALA A 1 167 ? 5.142 -4.455 -3.196 1.00 91.38 167 ALA A CA 1
ATOM 1358 C C . ALA A 1 167 ? 3.838 -5.262 -3.331 1.00 91.38 167 ALA A C 1
ATOM 1360 O O . ALA A 1 167 ? 2.752 -4.689 -3.293 1.00 91.38 167 ALA A O 1
ATOM 1361 N N . LEU A 1 168 ? 3.936 -6.594 -3.405 1.00 94.38 168 LEU A N 1
ATOM 1362 C CA . LEU A 1 168 ? 2.770 -7.484 -3.454 1.00 94.38 168 LEU A CA 1
ATOM 1363 C C . LEU A 1 168 ? 1.929 -7.414 -2.182 1.00 94.38 168 LEU A C 1
ATOM 1365 O O . LEU A 1 168 ? 0.703 -7.441 -2.242 1.00 94.38 168 LEU A O 1
ATOM 1369 N N . LEU A 1 169 ? 2.580 -7.320 -1.024 1.00 94.94 169 LEU A N 1
ATOM 1370 C CA . LEU A 1 169 ? 1.898 -7.168 0.252 1.00 94.94 169 LEU A CA 1
ATOM 1371 C C . LEU A 1 169 ? 1.140 -5.842 0.299 1.00 94.94 169 LEU A C 1
ATOM 1373 O O . LEU A 1 169 ? 0.002 -5.814 0.751 1.00 94.94 169 LEU A O 1
ATOM 1377 N N . GLU A 1 170 ? 1.751 -4.756 -0.172 1.00 93.56 170 GLU A N 1
ATOM 1378 C CA . GLU A 1 170 ? 1.091 -3.456 -0.243 1.00 93.56 170 GLU A CA 1
ATOM 1379 C C . GLU A 1 170 ? -0.124 -3.486 -1.175 1.00 93.56 170 GLU A C 1
ATOM 1381 O O . GLU A 1 170 ? -1.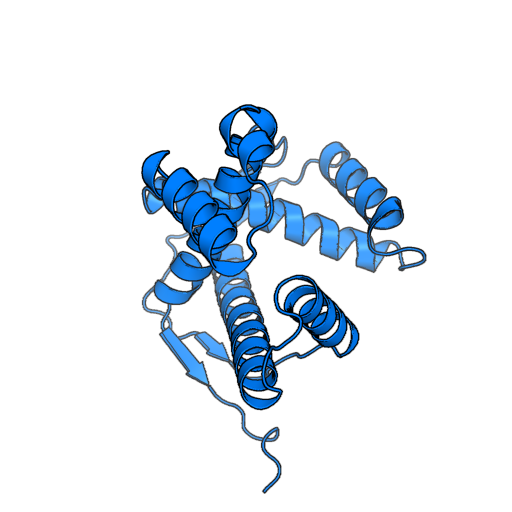202 -3.050 -0.773 1.00 93.56 170 GLU A O 1
ATOM 1386 N N . GLU A 1 171 ? 0.010 -4.055 -2.375 1.00 93.62 171 GLU A N 1
ATOM 1387 C CA . GLU A 1 171 ? -1.115 -4.207 -3.301 1.00 93.62 171 GLU A CA 1
ATOM 1388 C C . GLU A 1 171 ? -2.231 -5.074 -2.708 1.00 93.62 171 GLU A C 1
ATOM 1390 O O . GLU A 1 171 ? -3.406 -4.701 -2.770 1.00 93.62 171 GLU A O 1
ATOM 1395 N N . ARG A 1 172 ? -1.877 -6.193 -2.068 1.00 94.69 172 ARG A N 1
ATOM 1396 C CA . ARG A 1 172 ? -2.850 -7.042 -1.381 1.00 94.69 172 ARG A CA 1
ATOM 1397 C C . ARG A 1 172 ? -3.566 -6.270 -0.282 1.00 94.69 172 ARG A C 1
ATOM 1399 O O . ARG A 1 172 ? -4.785 -6.316 -0.225 1.00 94.69 172 ARG A O 1
ATOM 1406 N N . MET A 1 173 ? -2.846 -5.525 0.550 1.00 96.06 173 MET A N 1
ATOM 1407 C CA . MET A 1 173 ? -3.454 -4.726 1.614 1.00 96.06 173 MET A CA 1
ATOM 1408 C C . MET A 1 173 ? -4.396 -3.648 1.076 1.00 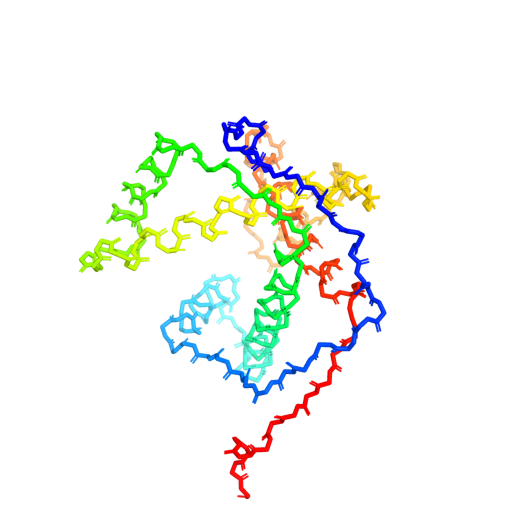96.06 173 MET A C 1
ATOM 1410 O O . MET A 1 173 ? -5.438 -3.413 1.683 1.00 96.06 173 MET A O 1
ATOM 1414 N N . VAL A 1 174 ? -4.082 -3.028 -0.065 1.00 95.19 174 VAL A N 1
ATOM 1415 C CA . VAL A 1 174 ? -4.996 -2.097 -0.748 1.00 95.19 174 VAL A CA 1
ATOM 1416 C C . VAL A 1 174 ? -6.289 -2.807 -1.155 1.00 95.19 174 VAL A C 1
ATOM 1418 O O . VAL A 1 174 ? -7.373 -2.306 -0.864 1.00 95.19 174 VAL A O 1
ATOM 1421 N N . LEU A 1 175 ? -6.189 -3.983 -1.779 1.00 95.19 175 LEU A N 1
ATOM 1422 C CA . LEU A 1 175 ? -7.358 -4.760 -2.200 1.00 95.19 175 LEU A CA 1
ATOM 1423 C C . LEU A 1 175 ? -8.185 -5.259 -1.013 1.00 95.19 175 LEU A C 1
ATOM 1425 O O . LEU A 1 175 ? -9.401 -5.114 -1.028 1.00 95.19 175 LEU A O 1
ATOM 1429 N N . GLU A 1 176 ? -7.542 -5.798 0.023 1.00 95.19 176 GLU A N 1
ATOM 1430 C CA . GLU A 1 176 ? -8.209 -6.206 1.264 1.00 95.19 176 GLU A CA 1
ATOM 1431 C C . GLU A 1 176 ? -8.929 -5.006 1.888 1.00 95.19 176 GLU A C 1
ATOM 1433 O O . GLU A 1 176 ? -10.104 -5.106 2.221 1.00 95.19 176 GLU A O 1
ATOM 1438 N N . THR A 1 177 ? -8.276 -3.841 1.949 1.00 95.75 177 THR A N 1
ATOM 1439 C CA . THR A 1 177 ? -8.892 -2.611 2.464 1.00 95.75 177 THR A CA 1
ATOM 1440 C C . THR A 1 177 ? -10.149 -2.235 1.695 1.00 95.75 177 THR A C 1
ATOM 1442 O O . THR A 1 177 ? -11.142 -1.887 2.314 1.00 95.75 177 THR A O 1
ATOM 1445 N N . ILE A 1 178 ? -10.143 -2.331 0.367 1.00 95.69 178 ILE A N 1
ATOM 1446 C CA . ILE A 1 178 ? -11.341 -2.071 -0.439 1.00 95.69 178 ILE A CA 1
ATOM 1447 C C . ILE A 1 178 ? -12.405 -3.143 -0.161 1.00 95.69 178 ILE A C 1
ATOM 1449 O O . ILE A 1 178 ? -13.548 -2.819 0.134 1.00 95.69 178 ILE A O 1
ATOM 1453 N N . ASN A 1 179 ? -12.034 -4.422 -0.194 1.00 95.00 179 ASN A N 1
ATOM 1454 C CA . ASN A 1 179 ? -12.974 -5.541 -0.097 1.00 95.00 179 ASN A CA 1
ATOM 1455 C C . ASN A 1 179 ? -13.669 -5.666 1.267 1.00 95.00 179 ASN A C 1
ATOM 1457 O O . ASN A 1 179 ? -14.736 -6.275 1.345 1.00 95.00 179 ASN A O 1
ATOM 1461 N N . HIS A 1 180 ? -13.088 -5.110 2.331 1.00 94.56 180 HIS A N 1
ATOM 1462 C CA . HIS A 1 180 ? -13.708 -5.096 3.657 1.00 94.56 180 HIS A CA 1
ATOM 1463 C C . HIS A 1 180 ? -14.853 -4.082 3.787 1.00 94.56 180 HIS A C 1
ATOM 1465 O O . HIS A 1 180 ? -15.588 -4.154 4.767 1.00 94.56 180 HIS A O 1
ATOM 1471 N N . PHE A 1 181 ? -15.037 -3.169 2.827 1.00 94.06 181 PHE A N 1
ATOM 1472 C CA . PHE A 1 181 ? -16.105 -2.169 2.862 1.00 94.06 181 PHE A CA 1
ATOM 1473 C C . PHE A 1 181 ? -17.080 -2.325 1.700 1.00 94.06 181 PHE A C 1
ATOM 1475 O O . PHE A 1 181 ? -16.756 -2.816 0.617 1.00 94.06 181 PHE A O 1
ATOM 1482 N N . LYS A 1 182 ? -18.305 -1.851 1.922 1.00 93.69 182 LYS A N 1
ATOM 1483 C CA . LYS A 1 182 ? -19.290 -1.652 0.858 1.00 93.69 182 LYS A CA 1
ATOM 1484 C C . LYS A 1 182 ? -19.212 -0.211 0.385 1.00 93.69 182 LYS A C 1
ATOM 1486 O O . LYS A 1 182 ? -19.121 0.695 1.205 1.00 93.69 182 LYS A O 1
ATOM 1491 N N . PHE A 1 183 ? -19.313 0.002 -0.922 1.00 93.44 183 PHE A N 1
ATOM 1492 C CA . PHE A 1 183 ? -19.309 1.340 -1.506 1.00 93.44 183 PHE A CA 1
ATOM 1493 C C . PHE A 1 183 ? -20.634 1.634 -2.193 1.00 93.44 183 PHE A C 1
ATOM 1495 O O . PHE A 1 183 ? -21.173 0.782 -2.905 1.00 93.44 183 PHE A O 1
ATOM 1502 N N . HIS A 1 184 ? -21.127 2.853 -2.013 1.00 91.94 184 HIS A N 1
ATOM 1503 C CA . HIS A 1 184 ? -22.215 3.409 -2.803 1.00 91.94 184 HIS A CA 1
ATOM 1504 C C . HIS A 1 184 ? -21.682 4.596 -3.601 1.00 91.94 184 HIS A C 1
ATOM 1506 O O . HIS A 1 184 ? -21.011 5.469 -3.064 1.00 91.94 184 HIS A O 1
ATOM 1512 N N . PHE A 1 185 ? -21.919 4.597 -4.911 1.00 87.69 185 PHE A N 1
ATOM 1513 C CA . PHE A 1 185 ? -21.474 5.677 -5.784 1.00 87.69 185 PHE A CA 1
ATOM 1514 C C . PHE A 1 185 ? -22.596 6.693 -5.922 1.00 87.69 185 PHE A C 1
ATOM 1516 O O . PHE A 1 185 ? -23.578 6.442 -6.623 1.00 87.69 185 PHE A O 1
ATOM 1523 N N . ASN A 1 186 ? -22.418 7.857 -5.308 1.00 84.75 186 ASN A N 1
ATOM 1524 C CA . ASN A 1 186 ? -23.328 8.979 -5.456 1.00 84.75 186 ASN A CA 1
ATOM 1525 C C . ASN A 1 186 ? -22.682 10.073 -6.314 1.00 84.75 186 ASN A C 1
ATOM 1527 O O . ASN A 1 186 ? -22.291 11.134 -5.836 1.00 84.75 186 ASN A O 1
ATOM 1531 N N . LEU A 1 187 ? -22.546 9.798 -7.611 1.00 78.94 187 LEU A N 1
ATOM 1532 C CA . LEU A 1 187 ? -21.862 10.682 -8.563 1.00 78.94 187 LEU A CA 1
ATOM 1533 C C . LEU A 1 187 ? -22.790 11.752 -9.168 1.00 78.94 187 LEU A C 1
ATOM 1535 O O . LEU A 1 187 ? -22.618 12.151 -10.326 1.00 78.94 187 LEU A O 1
ATOM 1539 N N . THR A 1 188 ? -23.803 12.214 -8.424 1.00 66.75 188 THR A N 1
ATOM 1540 C CA . THR A 1 188 ? -24.733 13.243 -8.912 1.00 66.75 188 THR A CA 1
ATOM 1541 C C . THR A 1 188 ? -23.974 14.520 -9.283 1.00 66.75 188 THR A C 1
ATOM 1543 O O . THR A 1 188 ? -23.448 15.216 -8.417 1.00 66.75 188 THR A O 1
ATOM 1546 N N . GLY A 1 189 ? -23.919 14.822 -10.587 1.00 57.19 189 GLY A N 1
ATOM 1547 C CA . GLY A 1 189 ? -23.301 16.030 -11.148 1.00 57.19 189 GLY A CA 1
ATOM 1548 C C . GLY A 1 189 ? -21.975 15.841 -11.901 1.00 57.19 189 GLY A C 1
ATOM 1549 O O . GLY A 1 189 ? -21.442 16.838 -12.379 1.00 57.19 189 GLY A O 1
ATOM 1550 N N . GLN A 1 190 ? -21.436 14.618 -12.030 1.00 56.38 190 GLN A N 1
ATOM 1551 C CA . GLN A 1 190 ? -20.157 14.373 -12.735 1.00 56.38 190 GLN A CA 1
ATOM 1552 C C . GLN A 1 190 ? -20.257 13.542 -14.023 1.00 56.38 190 GLN A C 1
ATOM 1554 O O . GLN A 1 190 ? -19.294 13.495 -14.786 1.00 56.38 190 GLN A O 1
ATOM 1559 N N . LEU A 1 191 ? -21.401 12.916 -14.303 1.00 44.88 191 LEU A N 1
ATOM 1560 C CA . LEU A 1 191 ? -21.659 12.335 -15.620 1.00 44.88 191 LEU A CA 1
ATOM 1561 C C . LEU A 1 191 ? -22.190 13.449 -16.536 1.00 44.88 191 LEU A C 1
ATOM 1563 O O . LEU A 1 191 ? -23.249 14.002 -16.226 1.00 44.88 191 LEU A O 1
ATOM 1567 N N . PRO A 1 192 ? -21.499 13.826 -17.630 1.00 46.53 192 PRO A N 1
ATOM 1568 C CA . PRO A 1 192 ? -22.169 14.578 -18.681 1.00 46.53 192 PRO A CA 1
ATOM 1569 C C . PRO A 1 192 ? -23.322 13.719 -19.225 1.00 46.53 192 PRO A C 1
ATOM 1571 O O . PRO A 1 192 ? -23.149 12.514 -19.416 1.00 46.53 192 PRO A O 1
ATOM 1574 N N . ASN A 1 193 ? -24.490 14.342 -19.411 1.00 37.00 193 ASN A N 1
ATOM 1575 C CA . ASN A 1 193 ? -25.625 13.744 -20.122 1.00 37.00 193 ASN A CA 1
ATOM 1576 C C . ASN A 1 193 ? -25.222 13.256 -21.517 1.00 37.00 193 ASN A C 1
ATOM 1578 O O . ASN A 1 193 ? -24.425 13.971 -22.171 1.00 37.00 193 ASN A O 1
#

Radius of gyration: 18.67 Å; chains: 1; bounding box: 45×43×48 Å

pLDDT: mean 88.24, std 9.95, range [37.0, 97.0]

Organism: Mycoplasma pneumoniae (strain ATCC 29342 / M129 / Subtype 1) (NCBI:txid272634)

Foldseek 3Di:
DPPDAPKAKDQQDDQDLADAQEQQDFDDDPVVLVVVLVVCCVLPVPDDPVNSVVVSVVVSVLVSLLVSLLVSLLVRIDIDHDPVQLVVQLVCCCPPPDPPDDSVVSSVVSVSVSSVVNVLVVVCVVVVDADDLVNLVVVLVVSCVRRVDDSVCCVVDPVNVVVSRVVVSVVVSSVVSSVSHHYDYNHPPPDDD

InterPro domains:
  IPR027304 Trigger factor/SurA domain superfamily [SSF109998] (58-174)
  IPR037041 Trigger factor, C-terminal domain superfamily [G3DSA:1.10.3120.10] (1-186)
  IPR054820 MPN555 chaperone-like [NF045756] (6-185)

Sequence (193 aa):
MATNLKSTAKLVKPIQYDEVIEVERIFADPAFIEQHRQRILASFKDAKESALYHELTHIVIKDNLFSCAMNAIVGYFEFNIDEAELKNVMEGLKRDVIQGAEDNTVQAIAEKIIKKALVFNHLQKEWKVEITDEVVKNVISLYYEKTNQSVREYLDDKQKFEGVRTALLEERMVLETINHFKFHFNLTGQLPN

Secondary structure (DSSP, 8-state):
--S--SSEEEE-S---TTSEEEE------HHHHHHHHHHHHHH-TT--HHHHHHHHHHHHHHHHHHHHHHHHHHTTEEEE--HHHHHHHHHHHHHHT-TT--HHHHHHHHHHHHHHHHHHHHHHHHTT----HHHHHHHHHHHHHHH----HHHHH-HHHHHHHHHHHHHHHHHHHHHHTSEEEE--TTTS--